Protein AF-0000000079726823 (afdb_homodimer)

Radius of gyration: 19.65 Å; Cα contacts (8 Å, |Δi|>4): 558; chains: 2; bounding box: 52×53×36 Å

InterPro domains:
  IPR032808 DoxX family [PF07681] (15-95)
  IPR051907 DoxX-like inner membrane-associated oxidoreductase [PTHR33452] (9-145)

Sequence (296 aa):
MIEKLLFTEANFAYTIARITLGAVMLPHGLQKLFGWFGGHGFSATVNFFSSQGIPSPVSVLVILAESFGALGLLLGFGTRVSALGIGLVMIGAAIYQRQNGFFMNWFGSQTGEGFEYHLLAIGISALLFLAGGGAWALDSVLLKRILPMIEKLLFTEANFAYTIARITLGAVMLPHGLQKLFGWFGGHGFSATVNFFSSQGIPSPVSVLVILAESFGALGLLLGFGTRVSALGIGLVMIGAAIYQRQNGFFMNWFGSQTGEGFEYHLLAIGISALLFLAGGGAWALDSVLLKRILP

Nearest PDB structures (foldseek):
  4nv5-assembly1_A  TM=2.671E-01  e=6.085E+00  Synechococcus sp. JA-2-3B'a(2-13)
  4nv5-assembly1_A  TM=2.672E-01  e=5.977E+00  Synechococcus sp. JA-2-3B'a(2-13)

pLDDT: mean 96.85, std 4.0, range [73.56, 99.0]

Structure (mmCIF, N/CA/C/O backbone):
data_AF-0000000079726823-model_v1
#
loop_
_entity.id
_entity.type
_entity.pdbx_description
1 polymer 'DoxX family protein'
#
loop_
_atom_site.group_PDB
_at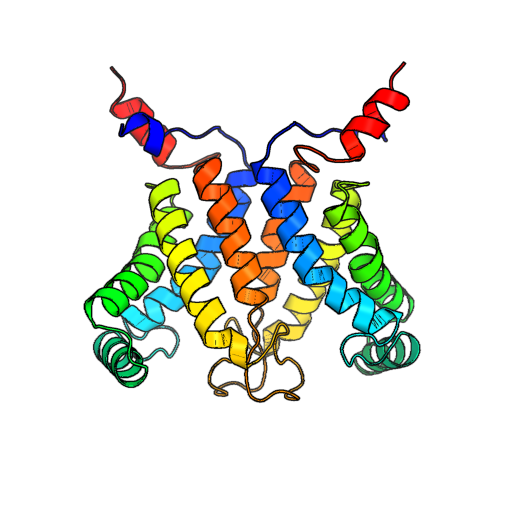om_site.id
_atom_site.type_symbol
_atom_site.label_atom_id
_atom_site.label_alt_id
_atom_site.label_comp_id
_atom_site.label_asym_id
_atom_site.label_entity_id
_atom_site.label_seq_id
_atom_site.pdbx_PDB_ins_code
_atom_site.Cartn_x
_atom_site.Cartn_y
_atom_site.Cartn_z
_atom_site.occupancy
_atom_site.B_iso_or_equiv
_atom_site.auth_seq_id
_atom_site.auth_comp_id
_atom_site.auth_asym_id
_atom_site.auth_atom_id
_atom_site.pdbx_PDB_model_num
ATOM 1 N N . MET A 1 1 ? 17.125 25 1.187 1 87.44 1 MET A N 1
ATOM 2 C CA . MET A 1 1 ? 16.797 23.812 0.413 1 87.44 1 MET A CA 1
ATOM 3 C C . MET A 1 1 ? 16.688 22.594 1.318 1 87.44 1 MET A C 1
ATOM 5 O O . MET A 1 1 ? 15.633 21.938 1.36 1 87.44 1 MET A O 1
ATOM 9 N N . ILE A 1 2 ? 17.609 22.453 2.211 1 90.31 2 ILE A N 1
ATOM 10 C CA . ILE A 1 2 ? 17.625 21.312 3.113 1 90.31 2 ILE A CA 1
ATOM 11 C C . ILE A 1 2 ? 16.469 21.422 4.109 1 90.31 2 ILE A C 1
ATOM 13 O O . ILE A 1 2 ? 15.891 20.406 4.5 1 90.31 2 ILE A O 1
ATOM 17 N N . GLU A 1 3 ? 16.078 22.562 4.457 1 92.75 3 GLU A N 1
ATOM 18 C CA . GLU A 1 3 ? 14.984 22.781 5.391 1 92.75 3 GLU A CA 1
ATOM 19 C C . GLU A 1 3 ? 13.664 22.25 4.82 1 92.75 3 GLU A C 1
ATOM 21 O O . GLU A 1 3 ? 12.875 21.641 5.539 1 92.75 3 GLU A O 1
ATOM 26 N N . LYS A 1 4 ? 13.547 22.531 3.596 1 94.69 4 LYS A N 1
ATOM 27 C CA . LYS A 1 4 ? 12.328 22.062 2.943 1 94.69 4 LYS A CA 1
ATOM 28 C C . LYS A 1 4 ? 12.297 20.531 2.865 1 94.69 4 LYS A C 1
ATOM 30 O O . LYS A 1 4 ? 11.234 19.922 3.018 1 94.69 4 LYS A O 1
ATOM 35 N N . LEU A 1 5 ? 13.422 19.938 2.682 1 96.5 5 LEU A N 1
ATOM 36 C CA . LEU A 1 5 ? 13.539 18.484 2.539 1 96.5 5 LEU A CA 1
ATOM 37 C C . LEU A 1 5 ? 13.312 17.781 3.875 1 96.5 5 LEU A C 1
ATOM 39 O O . LEU A 1 5 ? 12.805 16.656 3.914 1 96.5 5 LEU A O 1
ATOM 43 N N . LEU A 1 6 ? 13.57 18.516 4.934 1 97.75 6 LEU A N 1
ATOM 44 C CA . LEU A 1 6 ? 13.516 17.891 6.25 1 97.75 6 LEU A CA 1
ATOM 45 C C . LEU A 1 6 ? 12.227 18.25 6.977 1 97.75 6 LEU A C 1
ATOM 47 O O . LEU A 1 6 ? 11.875 17.641 7.98 1 97.75 6 LEU A O 1
ATOM 51 N N . PHE A 1 7 ? 11.539 19.266 6.5 1 97.25 7 PHE A N 1
ATOM 52 C CA . PHE A 1 7 ? 10.344 19.75 7.184 1 97.25 7 PHE A CA 1
ATOM 53 C C . PHE A 1 7 ? 9.273 18.672 7.23 1 97.25 7 PHE A C 1
ATOM 55 O O . PHE A 1 7 ? 9 18.016 6.223 1 97.25 7 PHE A O 1
ATOM 62 N N . THR A 1 8 ? 8.625 18.453 8.383 1 97.31 8 THR A N 1
ATOM 63 C CA . THR A 1 8 ? 7.496 17.547 8.562 1 97.31 8 THR A CA 1
ATOM 64 C C . THR A 1 8 ? 6.652 17.969 9.766 1 97.31 8 THR A C 1
ATOM 66 O O . THR A 1 8 ? 7.184 18.5 10.75 1 97.31 8 THR A O 1
ATOM 69 N N . GLU A 1 9 ? 5.379 17.797 9.625 1 96.69 9 GLU A N 1
ATOM 70 C CA . GLU A 1 9 ? 4.488 17.984 10.766 1 96.69 9 GLU A CA 1
ATOM 71 C C . GLU A 1 9 ? 4.445 16.734 11.641 1 96.69 9 GLU A C 1
ATOM 73 O O . GLU A 1 9 ? 4.582 15.609 11.141 1 96.69 9 GLU A O 1
ATOM 78 N N . ALA A 1 10 ? 4.242 17.016 12.945 1 97.81 10 ALA A N 1
ATOM 79 C CA . ALA A 1 10 ? 4.082 15.883 13.859 1 97.81 10 ALA A CA 1
ATOM 80 C C . ALA A 1 10 ? 2.703 15.25 13.719 1 97.81 10 ALA A C 1
ATOM 82 O O . ALA A 1 10 ? 1.785 15.57 14.477 1 97.81 10 ALA A O 1
ATOM 83 N N . ASN A 1 11 ? 2.635 14.406 12.805 1 98.19 11 ASN A N 1
ATOM 84 C CA . ASN A 1 11 ? 1.385 13.734 12.461 1 98.19 11 ASN A CA 1
ATOM 85 C 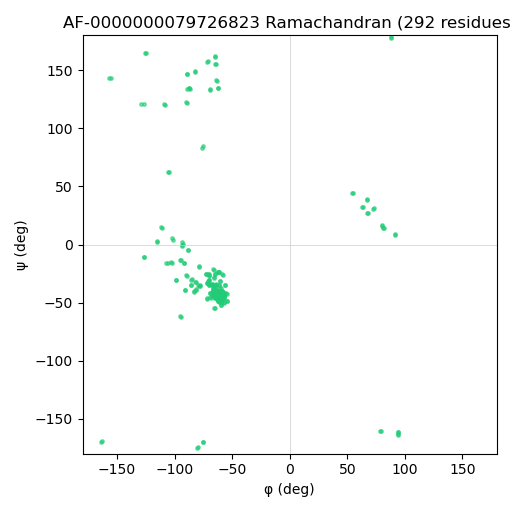C . ASN A 1 11 ? 1.558 12.219 12.414 1 98.19 11 ASN A C 1
ATOM 87 O O . ASN A 1 11 ? 2.314 11.703 11.586 1 98.19 11 ASN A O 1
ATOM 91 N N . PHE A 1 12 ? 0.835 11.516 13.188 1 98.5 12 PHE A N 1
ATOM 92 C CA . PHE A 1 12 ? 0.992 10.078 13.344 1 98.5 12 PHE A CA 1
ATOM 93 C C . PHE A 1 12 ? 0.534 9.344 12.086 1 98.5 12 PHE A C 1
ATOM 95 O O . PHE A 1 12 ? 1.017 8.25 11.781 1 98.5 12 PHE A O 1
ATOM 102 N N . ALA A 1 13 ? -0.388 9.953 11.328 1 98.62 13 ALA A N 1
ATOM 103 C CA . ALA A 1 13 ? -0.819 9.32 10.078 1 98.62 13 ALA A CA 1
ATOM 104 C C . ALA A 1 13 ? 0.36 9.117 9.133 1 98.62 13 ALA A C 1
ATOM 106 O O . ALA A 1 13 ? 0.474 8.07 8.492 1 98.62 13 ALA A O 1
ATOM 107 N N . TYR A 1 14 ? 1.208 10.055 9.07 1 98.81 14 TYR A N 1
ATOM 108 C CA . TYR A 1 14 ? 2.375 9.953 8.203 1 98.81 14 TYR A CA 1
ATOM 109 C C . TYR A 1 14 ? 3.379 8.945 8.766 1 98.81 14 TYR A C 1
ATOM 111 O O . TYR A 1 14 ? 4.066 8.258 8 1 98.81 14 TYR A O 1
ATOM 119 N N . THR A 1 15 ? 3.447 8.852 10.109 1 98.88 15 THR A N 1
ATOM 120 C CA . THR A 1 15 ? 4.297 7.848 10.734 1 98.88 15 THR A CA 1
ATOM 121 C C . THR A 1 15 ? 3.852 6.441 10.352 1 98.88 15 THR A C 1
ATOM 123 O O . THR A 1 15 ? 4.68 5.586 10.031 1 98.88 15 THR A O 1
ATOM 126 N N . ILE A 1 16 ? 2.588 6.215 10.32 1 98.94 16 ILE A N 1
ATOM 127 C CA . ILE A 1 16 ? 2.043 4.91 9.953 1 98.94 16 ILE A CA 1
ATOM 128 C C . ILE A 1 16 ? 2.441 4.574 8.516 1 98.94 16 ILE A C 1
ATOM 130 O O . ILE A 1 16 ? 2.904 3.467 8.234 1 98.94 16 ILE A O 1
ATOM 134 N N . ALA A 1 17 ? 2.293 5.531 7.629 1 98.88 17 ALA A N 1
ATOM 135 C CA . ALA A 1 17 ? 2.627 5.324 6.223 1 98.88 17 ALA A CA 1
ATOM 136 C C . ALA A 1 17 ? 4.109 5.008 6.051 1 98.88 17 ALA A C 1
ATOM 138 O O . ALA A 1 17 ? 4.469 4.062 5.344 1 98.88 17 ALA A O 1
ATOM 139 N N . ARG A 1 18 ? 4.887 5.828 6.707 1 98.75 18 ARG A N 1
ATOM 140 C CA . ARG A 1 18 ? 6.328 5.684 6.512 1 98.75 18 ARG A CA 1
ATOM 141 C C . ARG A 1 18 ? 6.828 4.355 7.074 1 98.75 18 ARG A C 1
ATOM 143 O O . ARG A 1 18 ? 7.637 3.676 6.441 1 98.75 18 ARG A O 1
ATOM 150 N N . ILE A 1 19 ? 6.32 3.969 8.266 1 98.94 19 ILE A N 1
ATOM 151 C CA . ILE A 1 19 ? 6.73 2.713 8.891 1 98.94 19 ILE A CA 1
ATOM 152 C C . ILE A 1 19 ? 6.23 1.538 8.055 1 98.94 19 ILE A C 1
ATOM 154 O O . ILE A 1 19 ? 6.945 0.553 7.863 1 98.94 19 ILE A O 1
ATOM 158 N N . THR A 1 20 ? 5.035 1.629 7.555 1 98.94 20 THR A N 1
ATOM 159 C CA . THR A 1 20 ? 4.465 0.572 6.727 1 98.94 20 THR A CA 1
ATOM 160 C C . THR A 1 20 ? 5.316 0.34 5.48 1 98.94 20 THR A C 1
ATOM 162 O O . THR A 1 20 ? 5.742 -0.786 5.215 1 98.94 20 THR A O 1
ATOM 165 N N . LEU A 1 21 ? 5.605 1.374 4.754 1 99 21 LEU A N 1
ATOM 166 C CA . LEU A 1 21 ? 6.371 1.238 3.52 1 99 21 LEU A CA 1
ATOM 167 C C . LEU A 1 21 ? 7.801 0.792 3.809 1 99 21 LEU A C 1
ATOM 169 O O . LEU A 1 21 ? 8.336 -0.085 3.125 1 99 21 LEU A O 1
ATOM 173 N N . GLY A 1 22 ? 8.414 1.393 4.812 1 98.94 22 GLY A N 1
ATOM 174 C CA . GLY A 1 22 ? 9.766 0.995 5.176 1 98.94 22 GLY A CA 1
ATOM 175 C C . GLY A 1 22 ? 9.867 -0.468 5.562 1 98.94 22 GLY A C 1
ATOM 176 O O . GLY A 1 22 ? 10.789 -1.166 5.125 1 98.94 22 GLY A O 1
ATOM 177 N N . ALA A 1 23 ? 8.953 -0.906 6.383 1 98.94 23 ALA A N 1
ATOM 178 C CA . ALA A 1 23 ? 8.969 -2.283 6.867 1 98.94 23 ALA A CA 1
ATOM 179 C C . ALA A 1 23 ? 8.773 -3.271 5.723 1 98.94 23 ALA A C 1
ATOM 181 O O . ALA A 1 23 ? 9.336 -4.367 5.734 1 98.94 23 ALA A O 1
ATOM 182 N N . VAL A 1 24 ? 7.973 -2.908 4.746 1 98.94 24 VAL A N 1
ATOM 183 C CA . VAL A 1 24 ? 7.688 -3.807 3.633 1 98.94 24 VAL A CA 1
ATOM 184 C C . VAL A 1 24 ? 8.867 -3.807 2.658 1 98.94 24 VAL A C 1
ATOM 186 O O . VAL A 1 24 ? 9.211 -4.848 2.096 1 98.94 24 VAL A O 1
ATOM 189 N N . MET A 1 25 ? 9.516 -2.682 2.477 1 98.94 25 MET A N 1
ATOM 190 C CA . MET A 1 25 ? 10.523 -2.549 1.436 1 98.94 25 MET A CA 1
ATOM 191 C C . MET A 1 25 ? 11.883 -3.041 1.93 1 98.94 25 MET A C 1
ATOM 193 O O . MET A 1 25 ? 12.68 -3.572 1.15 1 98.94 25 MET A O 1
ATOM 197 N N . LEU A 1 26 ? 12.141 -2.93 3.223 1 98.94 26 LEU A N 1
ATOM 198 C CA . LEU A 1 26 ? 13.484 -3.191 3.73 1 98.94 26 LEU A CA 1
ATOM 199 C C . LEU A 1 26 ? 13.883 -4.641 3.479 1 98.94 26 LEU A C 1
ATOM 201 O O . LEU A 1 26 ? 15 -4.91 3.021 1 98.94 26 LEU A O 1
ATOM 205 N N . PRO A 1 27 ? 13.031 -5.641 3.768 1 98.69 27 PRO A N 1
ATOM 206 C CA . PRO A 1 27 ? 13.438 -7.02 3.471 1 98.69 27 PRO A CA 1
ATOM 207 C C . PRO A 1 27 ? 13.812 -7.219 2.006 1 98.69 27 PRO A C 1
ATOM 209 O O . PRO A 1 27 ? 14.719 -7.992 1.697 1 98.69 27 PRO A O 1
ATOM 212 N N . HIS A 1 28 ? 13.141 -6.543 1.096 1 98.5 28 HIS A N 1
ATOM 213 C CA . HIS A 1 28 ? 13.5 -6.621 -0.317 1 98.5 28 HIS A CA 1
ATOM 214 C C . HIS A 1 28 ? 14.898 -6.07 -0.564 1 98.5 28 HIS A C 1
ATOM 216 O O . HIS A 1 28 ? 15.672 -6.652 -1.331 1 98.5 28 HIS A O 1
ATOM 222 N N . GLY A 1 29 ? 15.148 -4.922 0.066 1 98.75 29 GLY A N 1
ATOM 223 C CA . GLY A 1 29 ? 16.484 -4.355 -0.045 1 98.75 29 GLY A CA 1
ATOM 224 C C . GLY A 1 29 ? 17.562 -5.266 0.501 1 98.75 29 GLY A C 1
ATOM 225 O O . GLY A 1 29 ? 18.625 -5.418 -0.113 1 98.75 29 GLY A O 1
ATOM 226 N N . LEU A 1 30 ? 17.297 -5.871 1.602 1 98.69 30 LEU A N 1
ATOM 227 C CA . LEU A 1 30 ? 18.281 -6.727 2.246 1 98.69 30 LEU A CA 1
ATOM 228 C C . LEU A 1 30 ? 18.5 -8.016 1.457 1 98.69 30 LEU A C 1
ATOM 230 O O . LEU A 1 30 ? 19.594 -8.57 1.446 1 98.69 30 LEU A O 1
ATOM 234 N N . GLN A 1 31 ? 17.484 -8.516 0.785 1 98 31 GLN A N 1
ATOM 235 C CA . GLN A 1 31 ? 17.625 -9.633 -0.142 1 98 31 GLN A CA 1
ATOM 236 C C . GLN A 1 31 ? 18.625 -9.305 -1.249 1 98 31 GLN A C 1
ATOM 238 O O . GLN A 1 31 ? 19.469 -10.133 -1.602 1 98 31 GLN A O 1
ATOM 243 N N . LYS A 1 32 ? 18.484 -8.094 -1.771 1 98.5 32 LYS A N 1
ATOM 244 C CA . LYS A 1 32 ? 19.281 -7.695 -2.924 1 98.5 32 LYS A CA 1
ATOM 245 C C . LYS A 1 32 ? 20.703 -7.309 -2.502 1 98.5 32 LYS A C 1
ATOM 247 O O . LYS A 1 32 ? 21.656 -7.566 -3.225 1 98.5 32 LYS A O 1
ATOM 252 N N . LEU A 1 33 ? 20.781 -6.699 -1.32 1 98.38 33 LEU A N 1
ATOM 253 C CA . LEU A 1 33 ? 22.062 -6.152 -0.874 1 98.38 33 LEU A CA 1
ATOM 254 C C . LEU A 1 33 ? 22.922 -7.242 -0.246 1 98.38 33 LEU A C 1
ATOM 256 O O . LEU A 1 33 ? 24.125 -7.34 -0.541 1 98.38 33 LEU A O 1
ATOM 260 N N . PHE A 1 34 ? 22.328 -8.156 0.562 1 98.31 34 PHE A N 1
ATOM 261 C CA . PHE A 1 34 ? 23.125 -9.055 1.392 1 98.31 34 PHE A CA 1
ATOM 262 C C . PHE A 1 34 ? 22.719 -10.508 1.147 1 98.31 34 PHE A C 1
ATOM 264 O O . PHE A 1 34 ? 23.359 -11.422 1.673 1 98.31 34 PHE A O 1
ATOM 271 N N . GLY A 1 35 ? 21.656 -10.742 0.455 1 97.81 35 GLY A N 1
ATOM 272 C CA . GLY A 1 35 ? 21.188 -12.102 0.265 1 97.81 35 GLY A CA 1
ATOM 273 C C . GLY A 1 35 ? 20.406 -12.633 1.456 1 97.81 35 GLY A C 1
ATOM 274 O O . GLY A 1 35 ? 20.234 -13.844 1.596 1 97.81 35 GLY A O 1
ATOM 275 N N . TRP A 1 36 ? 19.984 -11.734 2.305 1 97.69 36 TRP A N 1
ATOM 276 C CA . TRP A 1 36 ? 19.188 -12.141 3.455 1 97.69 36 TRP A CA 1
ATOM 277 C C . TRP A 1 36 ? 17.797 -12.57 3.023 1 97.69 36 TRP A C 1
ATOM 279 O O . TRP A 1 36 ? 17.359 -12.273 1.905 1 97.69 36 TRP A O 1
ATOM 289 N N . PHE A 1 37 ? 17.062 -13.383 3.809 1 94.75 37 PHE A N 1
ATOM 290 C CA . PHE A 1 37 ? 15.695 -13.828 3.588 1 94.75 37 PHE A CA 1
ATOM 291 C C . PHE A 1 37 ? 15.594 -14.656 2.314 1 94.75 37 PHE A C 1
ATOM 293 O O . PHE A 1 37 ? 14.641 -14.516 1.55 1 94.75 37 PHE A O 1
ATOM 300 N N . GLY A 1 38 ? 16.672 -15.336 2.066 1 93 38 GLY A N 1
ATOM 301 C CA . GLY A 1 38 ? 16.641 -16.219 0.911 1 93 38 GLY A CA 1
ATOM 302 C C . GLY A 1 38 ? 16.906 -15.492 -0.397 1 93 38 GLY A C 1
ATOM 303 O O . GLY A 1 38 ? 16.562 -16 -1.47 1 93 38 GLY A O 1
ATOM 304 N N . GLY A 1 39 ? 17.406 -14.281 -0.347 1 95 39 GLY A N 1
ATOM 305 C CA . GLY A 1 39 ? 17.656 -13.508 -1.549 1 95 39 GLY A CA 1
ATOM 306 C C . GLY A 1 39 ? 18.953 -13.883 -2.234 1 95 39 GLY A C 1
ATOM 307 O O . GLY A 1 39 ? 19.641 -14.828 -1.815 1 95 39 GLY A O 1
ATOM 308 N N . HIS A 1 40 ? 19.297 -13.164 -3.266 1 95.06 40 HIS A N 1
ATOM 309 C CA . HIS A 1 40 ? 20.375 -13.594 -4.148 1 95.06 40 HIS A CA 1
ATOM 310 C C . HIS A 1 40 ? 21.641 -12.758 -3.938 1 95.06 40 HIS A C 1
ATOM 312 O O . HIS A 1 40 ? 22.719 -13.109 -4.43 1 95.06 40 HIS A O 1
ATOM 318 N N . GLY A 1 41 ? 21.453 -11.586 -3.252 1 98.25 41 GLY A N 1
ATOM 319 C CA . GLY A 1 41 ? 22.625 -10.742 -2.998 1 98.25 41 GLY A CA 1
ATOM 320 C C . GLY A 1 41 ? 22.906 -9.766 -4.121 1 98.25 41 GLY A C 1
ATOM 321 O O . GLY A 1 41 ? 22.234 -9.781 -5.152 1 98.25 41 GLY A O 1
ATOM 322 N N . PHE A 1 42 ? 23.906 -8.953 -3.926 1 98.62 42 PHE A N 1
ATOM 323 C CA . PHE A 1 42 ? 24.188 -7.781 -4.746 1 98.62 42 PHE A CA 1
ATOM 324 C C . PHE A 1 42 ? 24.547 -8.195 -6.168 1 98.62 42 PHE A C 1
ATOM 326 O O . PHE A 1 42 ? 23.875 -7.797 -7.125 1 98.62 42 PHE A O 1
ATOM 333 N N . SER A 1 43 ? 25.531 -9.07 -6.391 1 98.56 43 SER A N 1
ATOM 334 C CA . SER A 1 43 ? 26.047 -9.422 -7.711 1 98.56 43 SER A CA 1
ATOM 335 C C . SER A 1 43 ? 24.984 -10.133 -8.547 1 98.56 43 SER A C 1
ATOM 337 O O . SER A 1 43 ? 24.797 -9.812 -9.719 1 98.56 43 SER A O 1
ATOM 339 N N . ALA A 1 44 ? 24.359 -11.055 -7.926 1 98 44 ALA A N 1
ATOM 340 C CA . ALA A 1 44 ? 23.312 -11.805 -8.633 1 98 44 ALA A CA 1
ATOM 341 C C . ALA A 1 44 ? 22.172 -10.891 -9.047 1 98 44 ALA A C 1
ATOM 343 O O . ALA A 1 44 ? 21.594 -11.047 -10.125 1 98 44 ALA A O 1
ATOM 344 N N . THR A 1 45 ? 21.797 -9.938 -8.188 1 97.81 45 THR A N 1
ATOM 345 C CA . THR A 1 45 ? 20.734 -8.992 -8.5 1 97.81 45 THR A CA 1
ATOM 346 C C . THR A 1 45 ? 21.141 -8.109 -9.68 1 97.81 45 THR A C 1
ATOM 348 O O . THR A 1 45 ? 20.359 -7.934 -10.617 1 97.81 45 THR A O 1
ATOM 351 N N . VAL A 1 46 ? 22.344 -7.598 -9.672 1 98.31 46 VAL A N 1
ATOM 352 C CA . VAL A 1 46 ? 22.828 -6.738 -10.75 1 98.31 46 VAL A CA 1
ATOM 353 C C . VAL A 1 46 ? 22.844 -7.52 -12.062 1 98.31 46 VAL A C 1
ATOM 355 O O . VAL A 1 46 ? 22.438 -7.008 -13.102 1 98.31 46 VAL A O 1
ATOM 358 N N . ASN A 1 47 ? 23.266 -8.758 -12 1 98.12 47 ASN A N 1
ATOM 359 C CA . ASN A 1 47 ? 23.297 -9.602 -13.188 1 98.12 47 ASN A CA 1
ATOM 360 C C . ASN A 1 47 ? 21.906 -9.875 -13.734 1 98.12 47 ASN A C 1
ATOM 362 O O . ASN A 1 47 ? 21.688 -9.875 -14.945 1 98.12 47 ASN A O 1
ATOM 366 N N . PHE A 1 48 ? 20.969 -10.109 -12.836 1 96.38 48 PHE A N 1
ATOM 367 C CA . PHE A 1 48 ? 19.594 -10.328 -13.25 1 96.38 48 PHE A CA 1
ATOM 368 C C . PHE A 1 48 ? 19.047 -9.094 -13.961 1 96.38 48 PHE A C 1
ATOM 370 O O . PHE A 1 48 ? 18.453 -9.195 -15.031 1 96.38 48 PHE A O 1
ATOM 377 N N . PHE A 1 49 ? 19.25 -7.93 -13.312 1 97.56 49 PHE A N 1
ATOM 378 C CA . PHE A 1 49 ? 18.766 -6.695 -13.922 1 97.56 49 PHE A CA 1
ATOM 379 C C . PHE A 1 49 ? 19.391 -6.484 -15.289 1 97.56 49 PHE A C 1
ATOM 381 O O . PHE A 1 49 ? 18.703 -6.086 -16.234 1 97.56 49 PHE A O 1
ATOM 388 N N . SER A 1 50 ? 20.656 -6.766 -15.398 1 97.81 50 SER A N 1
ATOM 389 C CA . SER A 1 50 ? 21.328 -6.656 -16.688 1 97.81 50 SER A CA 1
ATOM 390 C C . SER A 1 50 ? 20.688 -7.562 -17.734 1 97.81 50 SER A C 1
ATOM 392 O O . SER A 1 50 ? 20.5 -7.16 -18.875 1 97.81 50 SER A O 1
ATOM 394 N N . SER A 1 51 ? 20.391 -8.758 -17.359 1 97.19 51 SER A N 1
ATOM 395 C CA . SER A 1 51 ? 19.781 -9.719 -18.266 1 97.19 51 SER A CA 1
ATOM 396 C C . SER A 1 51 ? 18.406 -9.234 -18.734 1 97.19 51 SER A C 1
ATOM 398 O O . SER A 1 51 ? 17.906 -9.68 -19.766 1 97.19 51 SER A O 1
ATOM 400 N N . GLN A 1 52 ? 17.781 -8.328 -17.906 1 94.69 52 GLN A N 1
ATOM 401 C CA . GLN A 1 52 ? 16.469 -7.766 -18.25 1 94.69 52 GLN A CA 1
ATOM 402 C C . GLN A 1 52 ? 16.641 -6.445 -19 1 94.69 52 GLN A C 1
ATOM 404 O O . GLN A 1 52 ? 15.656 -5.723 -19.203 1 94.69 52 GLN A O 1
ATOM 409 N N . GLY A 1 53 ? 17.891 -5.996 -19.25 1 96.81 53 GLY A N 1
ATOM 410 C CA . GLY A 1 53 ? 18.141 -4.781 -20.016 1 96.81 53 GLY A CA 1
ATOM 411 C C . GLY A 1 53 ? 18.25 -3.545 -19.141 1 96.81 53 GLY A C 1
ATOM 412 O O . GLY A 1 53 ? 18.266 -2.422 -19.656 1 96.81 53 GLY A O 1
ATOM 413 N N . ILE A 1 54 ? 18.281 -3.721 -17.875 1 96.94 54 ILE A N 1
ATOM 414 C CA . ILE A 1 54 ? 18.422 -2.596 -16.953 1 96.94 54 ILE A CA 1
ATOM 415 C C . ILE A 1 54 ? 19.906 -2.322 -16.688 1 96.94 54 ILE A C 1
ATOM 417 O O . ILE A 1 54 ? 20.625 -3.199 -16.203 1 96.94 54 ILE A O 1
ATOM 421 N N . PRO A 1 55 ? 20.375 -1.112 -16.969 1 97.94 55 PRO A N 1
ATOM 422 C CA . PRO A 1 55 ? 21.797 -0.819 -16.766 1 97.94 55 PRO A CA 1
ATOM 423 C C . PRO A 1 55 ? 22.203 -0.897 -15.297 1 97.94 55 PRO A C 1
ATOM 425 O O . PRO A 1 55 ? 21.391 -0.626 -14.406 1 97.94 55 PRO A O 1
ATOM 428 N N . SER A 1 56 ? 23.469 -1.153 -15.062 1 97.62 56 SER A N 1
ATOM 429 C CA . SER A 1 56 ? 24.016 -1.4 -13.727 1 97.62 56 SER A CA 1
ATOM 430 C C . SER A 1 56 ? 23.797 -0.199 -12.812 1 97.62 56 SER A C 1
ATOM 432 O O . SER A 1 56 ? 23.438 -0.358 -11.648 1 97.62 56 SER A O 1
ATOM 434 N N . PRO A 1 57 ? 23.953 1.012 -13.305 1 98.12 57 PRO A N 1
ATOM 435 C CA . PRO A 1 57 ? 23.719 2.133 -12.391 1 98.12 57 PRO A CA 1
ATOM 436 C C . PRO A 1 57 ? 22.297 2.18 -11.867 1 98.12 57 PRO A C 1
ATOM 438 O O . PRO A 1 57 ? 22.062 2.537 -10.703 1 98.12 57 PRO A O 1
ATOM 441 N N . VAL A 1 58 ? 21.375 1.804 -12.703 1 98.19 58 VAL A N 1
ATOM 442 C CA . VAL A 1 58 ? 19.984 1.786 -12.281 1 98.19 58 VAL A CA 1
ATOM 443 C C . VAL A 1 58 ? 19.766 0.678 -11.258 1 98.19 58 VAL A C 1
ATOM 445 O O . VAL A 1 58 ? 19.094 0.886 -10.242 1 98.19 58 VAL A O 1
ATOM 448 N N . SER A 1 59 ? 20.375 -0.453 -11.539 1 98.25 59 SER A N 1
ATOM 449 C CA . SER A 1 59 ? 20.25 -1.562 -10.602 1 98.25 59 SER A CA 1
ATOM 450 C C . SER A 1 59 ? 20.797 -1.19 -9.227 1 98.25 59 SER A C 1
ATOM 452 O O . SER A 1 59 ? 20.203 -1.537 -8.203 1 98.25 59 SER A O 1
ATOM 454 N N . VAL A 1 60 ? 21.875 -0.513 -9.234 1 98.62 60 VAL A N 1
ATOM 455 C CA . VAL A 1 60 ? 22.5 -0.113 -7.98 1 98.62 60 VAL A CA 1
ATOM 456 C C . VAL A 1 60 ? 21.594 0.872 -7.242 1 98.62 60 VAL A C 1
ATOM 458 O O . VAL A 1 60 ? 21.422 0.769 -6.027 1 98.62 60 VAL A O 1
ATOM 461 N N . LEU A 1 61 ? 21 1.747 -7.957 1 98.75 61 LEU A N 1
ATOM 462 C CA . LEU A 1 61 ? 20.094 2.721 -7.348 1 98.75 61 LEU A CA 1
ATOM 463 C C . LEU A 1 61 ? 18.875 2.031 -6.766 1 98.75 61 LEU A C 1
ATOM 465 O O . LEU A 1 61 ? 18.375 2.436 -5.715 1 98.75 61 LEU A O 1
ATOM 469 N N . VAL A 1 62 ? 18.375 1.026 -7.477 1 98.88 62 VAL A N 1
ATOM 470 C CA . VAL A 1 62 ? 17.234 0.258 -6.977 1 98.88 62 VAL A CA 1
ATOM 471 C C . VAL A 1 62 ? 17.594 -0.383 -5.637 1 98.88 62 VAL A C 1
ATOM 473 O O . VAL A 1 62 ? 16.859 -0.262 -4.664 1 98.88 62 VAL A O 1
ATOM 476 N N . ILE A 1 63 ? 18.781 -0.994 -5.586 1 98.88 63 ILE A N 1
ATOM 477 C CA . ILE A 1 63 ? 19.234 -1.692 -4.387 1 98.88 63 ILE A CA 1
ATOM 478 C C . ILE A 1 63 ? 19.406 -0.697 -3.24 1 98.88 63 ILE A C 1
ATOM 480 O O . ILE A 1 63 ? 18.969 -0.959 -2.117 1 98.88 63 ILE A O 1
ATOM 484 N N . LEU A 1 64 ? 19.953 0.442 -3.518 1 98.81 64 LEU A N 1
ATOM 485 C CA . LEU A 1 64 ? 20.172 1.458 -2.494 1 98.81 64 LEU A CA 1
ATOM 486 C C . LEU A 1 64 ? 18.828 2.008 -1.985 1 98.81 64 LEU A C 1
ATOM 488 O O . LEU A 1 64 ? 18.656 2.197 -0.78 1 98.81 64 LEU A O 1
ATOM 492 N N . ALA A 1 65 ? 17.953 2.258 -2.846 1 98.94 65 ALA A N 1
ATOM 493 C CA . ALA A 1 65 ? 16.656 2.805 -2.461 1 98.94 65 ALA A CA 1
ATOM 494 C C . ALA A 1 65 ? 15.891 1.831 -1.567 1 98.94 65 ALA A C 1
ATOM 496 O O . ALA A 1 65 ? 15.328 2.229 -0.545 1 98.94 65 ALA A O 1
ATOM 497 N N . GLU A 1 66 ? 15.938 0.571 -1.937 1 98.94 66 GLU A N 1
ATOM 498 C CA . GLU A 1 66 ? 15.156 -0.419 -1.193 1 98.94 66 GLU A CA 1
ATOM 499 C C . GLU A 1 66 ? 15.859 -0.806 0.106 1 98.94 66 GLU A C 1
ATOM 501 O O . GLU A 1 66 ? 15.242 -1.371 1.008 1 98.94 66 GLU A O 1
ATOM 506 N N . SER A 1 67 ? 17.172 -0.542 0.202 1 98.88 67 SER A N 1
ATOM 507 C CA . SER A 1 67 ? 17.906 -0.846 1.428 1 98.88 67 SER A CA 1
ATOM 508 C C . SER A 1 67 ? 17.984 0.377 2.336 1 98.88 67 SER A C 1
ATOM 510 O O . SER A 1 67 ? 17.281 0.46 3.344 1 98.88 67 SER A O 1
ATOM 512 N N . PHE A 1 68 ? 18.594 1.383 1.863 1 98.88 68 PHE A N 1
ATOM 513 C CA . PHE A 1 68 ? 18.859 2.549 2.697 1 98.88 68 PHE A CA 1
ATOM 514 C C . PHE A 1 68 ? 17.672 3.498 2.695 1 98.88 68 PHE A C 1
ATOM 516 O O . PHE A 1 68 ? 17.406 4.164 3.697 1 98.88 68 PHE A O 1
ATOM 523 N N . GLY A 1 69 ? 17 3.576 1.542 1 98.94 69 GLY A N 1
ATOM 524 C CA . GLY A 1 69 ? 15.766 4.34 1.544 1 98.94 69 GLY A CA 1
ATOM 525 C C . GLY A 1 69 ? 14.734 3.797 2.514 1 98.94 69 GLY A C 1
ATOM 526 O O . GLY A 1 69 ? 14.094 4.562 3.236 1 98.94 69 GLY A O 1
ATOM 527 N N . ALA A 1 70 ? 14.633 2.498 2.508 1 98.94 70 ALA A N 1
ATOM 528 C CA . ALA A 1 70 ? 13.68 1.872 3.424 1 98.94 70 ALA A CA 1
ATOM 529 C C . ALA A 1 70 ? 14.094 2.086 4.875 1 98.94 70 ALA A C 1
ATOM 531 O O . ALA A 1 70 ? 13.258 2.367 5.734 1 98.94 70 ALA A O 1
ATOM 532 N N . LEU A 1 71 ? 15.344 1.975 5.188 1 98.94 71 LEU A N 1
ATOM 533 C CA . LEU A 1 71 ? 15.836 2.275 6.523 1 98.94 71 LEU A CA 1
ATOM 534 C C . LEU A 1 71 ? 15.578 3.734 6.887 1 98.94 71 LEU A C 1
ATOM 536 O O . LEU A 1 71 ? 15.195 4.035 8.016 1 98.94 71 LEU A O 1
ATOM 540 N N . GLY A 1 72 ? 15.812 4.59 5.93 1 98.94 72 GLY A N 1
ATOM 541 C CA . GLY A 1 72 ? 15.492 5.996 6.125 1 98.94 72 GLY A CA 1
ATOM 542 C C . GLY A 1 72 ? 14.039 6.23 6.477 1 98.94 72 GLY A C 1
ATOM 543 O O . GLY A 1 72 ? 13.734 7.039 7.359 1 98.94 72 GLY A O 1
ATOM 544 N N . LEU A 1 73 ? 13.18 5.52 5.801 1 98.94 73 LEU A N 1
ATOM 545 C CA . LEU A 1 73 ? 11.766 5.648 6.113 1 98.94 73 LEU A CA 1
ATOM 546 C C . LEU A 1 73 ? 11.469 5.164 7.527 1 98.94 73 LEU A C 1
ATOM 548 O O . LEU A 1 73 ? 10.742 5.82 8.273 1 98.94 73 LEU A O 1
ATOM 552 N N . LEU A 1 74 ? 12.008 4.07 7.953 1 98.94 74 LEU A N 1
ATOM 553 C CA . LEU A 1 74 ? 11.75 3.541 9.289 1 98.94 74 LEU A CA 1
ATOM 554 C C . LEU A 1 74 ? 12.195 4.531 10.359 1 98.94 74 LEU A C 1
ATOM 556 O O . LEU A 1 74 ? 11.547 4.672 11.391 1 98.94 74 LEU A O 1
ATOM 560 N N . LEU A 1 75 ? 13.195 5.262 10.055 1 98.88 75 LEU A N 1
ATOM 561 C CA . LEU A 1 75 ? 13.773 6.184 11.031 1 98.88 75 LEU A CA 1
ATOM 562 C C . LEU A 1 75 ? 13.188 7.582 10.875 1 98.88 75 LEU A C 1
ATOM 564 O O . LEU A 1 75 ? 13.336 8.43 11.758 1 98.88 75 LEU A O 1
ATOM 568 N N . GLY A 1 76 ? 12.523 7.82 9.812 1 98.88 76 GLY A N 1
ATOM 569 C CA . GLY A 1 76 ? 12.117 9.172 9.469 1 98.88 76 GLY A CA 1
ATOM 570 C C . GLY A 1 76 ? 13.297 10.078 9.133 1 98.88 76 GLY A C 1
ATOM 571 O O . GLY A 1 76 ? 13.336 11.234 9.562 1 98.88 76 GLY A O 1
ATOM 572 N N . PHE A 1 77 ? 14.227 9.516 8.469 1 98.62 77 PHE A N 1
ATOM 573 C CA . PHE A 1 77 ? 15.43 10.234 8.055 1 98.62 77 PHE A CA 1
ATOM 574 C C . PHE A 1 77 ? 15.43 10.477 6.551 1 98.62 77 PHE A C 1
ATOM 576 O O . PHE A 1 77 ? 15.484 9.531 5.766 1 98.62 77 PHE A O 1
ATOM 583 N N . GLY A 1 78 ? 15.477 11.82 6.141 1 98.56 78 GLY A N 1
ATOM 584 C CA . GLY A 1 78 ? 15.383 12.102 4.719 1 98.56 78 GLY A CA 1
ATOM 585 C C . GLY A 1 78 ? 14.156 11.5 4.066 1 98.56 78 GLY A C 1
ATOM 586 O O . GLY A 1 78 ? 14.242 10.891 3.002 1 98.56 78 GLY A O 1
ATOM 587 N N . THR A 1 79 ? 13.055 11.617 4.684 1 98.94 79 THR A N 1
ATOM 588 C CA . THR A 1 79 ? 11.836 10.906 4.316 1 98.94 79 THR A CA 1
ATOM 589 C C . THR A 1 79 ? 11.445 11.211 2.873 1 98.94 79 THR A C 1
ATOM 591 O O . THR A 1 79 ? 11.141 10.297 2.102 1 98.94 79 THR A O 1
ATOM 594 N N . ARG A 1 80 ? 11.5 12.422 2.455 1 98.94 80 ARG A N 1
ATOM 595 C CA . ARG A 1 80 ? 11.07 12.805 1.116 1 98.94 80 ARG A CA 1
ATOM 596 C C . ARG A 1 80 ? 11.977 12.195 0.051 1 98.94 80 ARG A C 1
ATOM 598 O O . ARG A 1 80 ? 11.492 11.719 -0.981 1 98.94 80 ARG A O 1
ATOM 605 N N . VAL A 1 81 ? 13.266 12.133 0.34 1 98.88 81 VAL A N 1
ATOM 606 C CA . VAL A 1 81 ? 14.219 11.547 -0.595 1 98.88 81 VAL A CA 1
ATOM 607 C C . VAL A 1 81 ? 14.039 10.031 -0.639 1 98.88 81 VAL A C 1
ATOM 609 O O . VAL A 1 81 ? 14.023 9.43 -1.717 1 98.88 81 VAL A O 1
ATOM 612 N N . SER A 1 82 ? 13.938 9.453 0.515 1 98.94 82 SER A N 1
ATOM 613 C CA . SER A 1 82 ? 13.703 8.016 0.611 1 98.94 82 SER A CA 1
ATOM 614 C C . SER A 1 82 ? 12.43 7.613 -0.124 1 98.94 82 SER A C 1
ATOM 616 O O . SER A 1 82 ? 12.43 6.66 -0.904 1 98.94 82 SER A O 1
ATOM 618 N N . ALA A 1 83 ? 11.383 8.375 0.101 1 99 83 ALA A N 1
ATOM 619 C CA . ALA A 1 83 ? 10.102 8.086 -0.537 1 99 83 ALA A CA 1
ATOM 620 C C . ALA A 1 83 ? 10.195 8.242 -2.053 1 99 83 ALA A C 1
ATOM 622 O O . ALA A 1 83 ? 9.656 7.422 -2.799 1 99 83 ALA A O 1
ATOM 623 N N . LEU A 1 84 ? 10.852 9.242 -2.479 1 98.94 84 LEU A N 1
ATOM 624 C CA . LEU A 1 84 ? 11.031 9.445 -3.912 1 98.94 84 LEU A CA 1
ATOM 625 C C . LEU A 1 84 ? 11.773 8.266 -4.535 1 98.94 84 LEU A C 1
ATOM 627 O O . LEU A 1 84 ? 11.359 7.738 -5.566 1 98.94 84 LEU A O 1
ATOM 631 N N . GLY A 1 85 ? 12.875 7.887 -3.934 1 98.94 85 GLY A N 1
ATOM 632 C CA . GLY A 1 85 ? 13.648 6.762 -4.441 1 98.94 85 GLY A CA 1
ATOM 633 C C . GLY A 1 85 ? 12.836 5.48 -4.539 1 98.94 85 GLY A C 1
ATOM 634 O O . GLY A 1 85 ? 12.82 4.828 -5.582 1 98.94 85 GLY A O 1
ATOM 635 N N . ILE A 1 86 ? 12.18 5.141 -3.5 1 98.94 86 ILE A N 1
ATOM 636 C CA . ILE A 1 86 ? 11.383 3.92 -3.467 1 98.94 86 ILE A CA 1
ATOM 637 C C . ILE A 1 86 ? 10.227 4.031 -4.457 1 98.94 86 ILE A C 1
ATOM 639 O O . ILE A 1 86 ? 9.906 3.068 -5.156 1 98.94 86 ILE A O 1
ATOM 643 N N . GLY A 1 87 ? 9.57 5.238 -4.512 1 98.94 87 GLY A N 1
ATOM 644 C CA . GLY A 1 87 ? 8.508 5.449 -5.477 1 98.94 87 GLY A CA 1
ATOM 645 C C . GLY A 1 87 ? 8.945 5.223 -6.91 1 98.94 87 GLY A C 1
ATOM 646 O O . GLY A 1 87 ? 8.234 4.59 -7.688 1 98.94 87 GLY A O 1
ATOM 647 N N . LEU A 1 88 ? 10.086 5.73 -7.234 1 98.88 88 LEU A N 1
ATOM 648 C CA . LEU A 1 88 ? 10.609 5.559 -8.586 1 98.88 88 LEU A CA 1
ATOM 649 C C . LEU A 1 88 ? 10.898 4.09 -8.875 1 98.88 88 LEU A C 1
ATOM 651 O O . LEU A 1 88 ? 10.633 3.607 -9.984 1 98.88 88 LEU A O 1
ATOM 655 N N . VAL A 1 89 ? 11.438 3.393 -7.922 1 98.88 89 VAL A N 1
ATOM 656 C CA . VAL A 1 89 ? 11.664 1.959 -8.07 1 98.88 89 VAL A CA 1
ATOM 657 C C . VAL A 1 89 ? 10.344 1.244 -8.328 1 98.88 89 VAL A C 1
ATOM 659 O O . VAL A 1 89 ? 10.25 0.398 -9.227 1 98.88 89 VAL A O 1
ATOM 662 N N . MET A 1 90 ? 9.352 1.611 -7.586 1 98.88 90 MET A N 1
ATOM 663 C CA . MET A 1 90 ? 8.062 0.936 -7.711 1 98.88 90 MET A CA 1
ATOM 664 C C . MET A 1 90 ? 7.391 1.281 -9.031 1 98.88 90 MET A C 1
ATOM 666 O O . MET A 1 90 ? 6.684 0.453 -9.609 1 98.88 90 MET A O 1
ATOM 670 N N . ILE A 1 91 ? 7.586 2.5 -9.523 1 98.88 91 ILE A N 1
ATOM 671 C CA . ILE A 1 91 ? 7.078 2.859 -10.844 1 98.88 91 ILE A CA 1
ATOM 672 C C . ILE A 1 91 ? 7.742 1.989 -11.906 1 98.88 91 ILE A C 1
ATOM 674 O O . ILE A 1 91 ? 7.062 1.428 -12.773 1 98.88 91 ILE A O 1
ATOM 678 N N . GLY A 1 92 ? 9.07 1.893 -11.852 1 98.25 92 GLY A N 1
ATOM 679 C CA . GLY A 1 92 ? 9.766 1.007 -12.773 1 98.25 92 GLY A CA 1
ATOM 680 C C . GLY A 1 92 ? 9.289 -0.431 -12.688 1 98.25 92 GLY A C 1
ATOM 681 O O . GLY A 1 92 ? 9.086 -1.085 -13.719 1 98.25 92 GLY A O 1
ATOM 682 N N . ALA A 1 93 ? 9.086 -0.937 -11.5 1 97.56 93 ALA A N 1
ATOM 683 C CA . ALA A 1 93 ? 8.617 -2.307 -11.305 1 97.56 93 ALA A CA 1
ATOM 684 C C . ALA A 1 93 ? 7.207 -2.486 -11.852 1 97.56 93 ALA A C 1
ATOM 686 O O . ALA A 1 93 ? 6.891 -3.529 -12.43 1 97.56 93 ALA A O 1
ATOM 687 N N . ALA A 1 94 ? 6.379 -1.475 -11.641 1 98.38 94 ALA A N 1
ATOM 688 C CA . ALA A 1 94 ? 5.023 -1.535 -12.18 1 98.38 94 ALA A CA 1
ATOM 689 C C . ALA A 1 94 ? 5.047 -1.616 -13.703 1 98.38 94 ALA A C 1
ATOM 691 O O . ALA A 1 94 ? 4.297 -2.393 -14.305 1 98.38 94 ALA A O 1
ATOM 692 N N . ILE A 1 95 ? 5.863 -0.788 -14.297 1 97.62 95 ILE A N 1
ATOM 693 C CA . ILE A 1 95 ? 5.988 -0.803 -15.758 1 97.62 95 ILE A CA 1
ATOM 694 C C . ILE A 1 95 ? 6.473 -2.176 -16.219 1 97.62 95 ILE A C 1
ATOM 696 O O . ILE A 1 95 ? 5.953 -2.729 -17.188 1 97.62 95 ILE A O 1
ATOM 700 N N . TYR A 1 96 ? 7.418 -2.75 -15.531 1 94.44 96 TYR A N 1
ATOM 701 C CA . TYR A 1 96 ? 7.945 -4.07 -15.859 1 94.44 96 TYR A CA 1
ATOM 702 C C . TYR A 1 96 ? 6.863 -5.137 -15.734 1 94.44 96 TYR A C 1
ATOM 704 O O . TYR A 1 96 ? 6.77 -6.031 -16.578 1 94.44 96 TYR A O 1
ATOM 712 N N . GLN A 1 97 ? 6.047 -5.012 -14.719 1 95.75 97 GLN A N 1
ATOM 713 C CA . GLN A 1 97 ? 5.086 -6.059 -14.398 1 95.75 97 GLN A CA 1
ATOM 714 C C . GLN A 1 97 ? 3.773 -5.855 -15.156 1 95.75 97 GLN A C 1
ATOM 716 O O . GLN A 1 97 ? 2.898 -6.723 -15.133 1 95.75 97 GLN A O 1
ATOM 721 N N . ARG A 1 98 ? 3.609 -4.789 -15.883 1 96.5 98 ARG A N 1
ATOM 722 C CA . ARG A 1 98 ? 2.342 -4.449 -16.516 1 96.5 98 ARG A CA 1
ATOM 723 C C . ARG A 1 98 ? 1.927 -5.523 -17.516 1 96.5 98 ARG A C 1
ATOM 725 O O . ARG A 1 98 ? 0.738 -5.695 -17.797 1 96.5 98 ARG A O 1
ATOM 732 N N . GLN A 1 99 ? 2.889 -6.27 -18.016 1 95.38 99 GLN A N 1
ATOM 733 C CA . GLN A 1 99 ? 2.602 -7.328 -18.969 1 95.38 99 GLN A CA 1
ATOM 734 C C . GLN A 1 99 ? 1.785 -8.445 -18.328 1 95.38 99 GLN A C 1
ATOM 736 O O . GLN A 1 99 ? 1.144 -9.234 -19.031 1 95.38 99 GLN A O 1
ATOM 741 N N . ASN A 1 100 ? 1.848 -8.523 -17 1 94.94 100 ASN A N 1
ATOM 742 C CA . ASN A 1 100 ? 1.135 -9.562 -16.266 1 94.94 100 ASN A CA 1
ATOM 743 C C . ASN A 1 100 ? -0.241 -9.086 -15.812 1 94.94 100 ASN A C 1
ATOM 745 O O . ASN A 1 100 ? -0.979 -9.836 -15.164 1 94.94 100 ASN A O 1
ATOM 749 N N . GLY A 1 101 ? -0.621 -7.797 -16.125 1 95.44 101 GLY A N 1
ATOM 750 C CA . GLY A 1 101 ? -1.931 -7.273 -15.773 1 95.44 101 GLY A CA 1
ATOM 751 C C . GLY A 1 101 ? -1.94 -6.531 -14.453 1 95.44 101 GLY A C 1
ATOM 752 O O . GLY A 1 101 ? -0.884 -6.168 -13.93 1 95.44 101 GLY A O 1
ATOM 753 N N . PHE A 1 102 ? -3.113 -6.32 -13.906 1 97.56 102 PHE A N 1
ATOM 754 C CA . PHE A 1 102 ? -3.344 -5.48 -12.734 1 97.56 102 PHE A CA 1
ATOM 755 C C . PHE A 1 102 ? -3.27 -6.305 -11.461 1 97.56 102 PHE A C 1
ATOM 757 O O . PHE A 1 102 ? -2.588 -5.918 -10.508 1 97.56 102 PHE A O 1
ATOM 764 N N . PHE A 1 103 ? -3.777 -7.496 -11.438 1 97 103 PHE A N 1
ATOM 765 C CA . PHE A 1 103 ? -4.055 -8.258 -10.227 1 97 103 PHE A CA 1
ATOM 766 C C . PHE A 1 103 ? -2.842 -9.086 -9.82 1 97 103 PHE A C 1
ATOM 768 O O . PHE A 1 103 ? -2.109 -9.586 -10.68 1 97 103 PHE A O 1
ATOM 775 N N . MET A 1 104 ? -2.723 -9.219 -8.484 1 95.56 104 MET A N 1
ATOM 776 C CA . MET A 1 104 ? -1.83 -10.273 -8.008 1 95.56 104 MET A CA 1
ATOM 777 C C . MET A 1 104 ? -2.357 -11.648 -8.398 1 95.56 104 MET A C 1
ATOM 779 O O . MET A 1 104 ? -3.559 -11.828 -8.609 1 95.56 104 MET A O 1
ATOM 783 N N . ASN A 1 105 ? -1.492 -12.602 -8.367 1 92.81 105 ASN A N 1
ATOM 784 C CA . ASN A 1 105 ? -1.824 -13.922 -8.883 1 92.81 105 ASN A CA 1
ATOM 785 C C . ASN A 1 105 ? -2.059 -14.922 -7.754 1 92.81 105 ASN A C 1
ATOM 787 O O . ASN A 1 105 ? -1.44 -15.992 -7.723 1 92.81 105 ASN A O 1
ATOM 791 N N . TRP A 1 106 ? -3.023 -14.68 -6.98 1 87.69 106 TRP A N 1
ATOM 792 C CA . TRP A 1 106 ? -3.291 -15.469 -5.781 1 87.69 106 TRP A CA 1
ATOM 793 C C . TRP A 1 106 ? -3.672 -16.891 -6.145 1 87.69 106 TRP A C 1
ATOM 795 O O . TRP A 1 106 ? -3.418 -17.828 -5.371 1 87.69 106 TRP A O 1
ATOM 805 N N . PHE A 1 107 ? -4.219 -17.047 -7.375 1 82.06 107 PHE A N 1
ATOM 806 C CA . PHE A 1 107 ? -4.805 -18.344 -7.703 1 82.06 107 PHE A CA 1
ATOM 807 C C . PHE A 1 107 ? -4.031 -19.016 -8.828 1 82.06 107 PHE A C 1
ATOM 809 O O . PHE A 1 107 ? -4.453 -20.047 -9.344 1 82.06 107 PHE A O 1
ATOM 816 N N . GLY A 1 108 ? -3.014 -18.391 -9.258 1 83.06 108 GLY A N 1
ATOM 817 C CA . GLY A 1 108 ? -2.166 -19 -10.266 1 83.06 108 GLY A CA 1
ATOM 818 C C . GLY A 1 108 ? -2.797 -19.031 -11.641 1 83.06 108 GLY A C 1
ATOM 819 O O . GLY A 1 108 ? -2.561 -19.953 -12.43 1 83.06 108 GLY A O 1
ATOM 820 N N . SER A 1 109 ? -3.625 -18.031 -11.914 1 82.69 109 SER A N 1
ATOM 821 C CA . SER A 1 109 ? -4.375 -18.031 -13.164 1 82.69 109 SER A CA 1
ATOM 822 C C . SER A 1 109 ? -3.744 -17.094 -14.188 1 82.69 109 SER A C 1
ATOM 824 O O . SER A 1 109 ? -4.297 -16.875 -15.266 1 82.69 109 SER A O 1
ATOM 826 N N . GLN A 1 110 ? -2.623 -16.516 -13.852 1 86.88 110 GLN A N 1
ATOM 827 C CA . GLN A 1 110 ? -1.917 -15.578 -14.711 1 86.88 110 GLN A CA 1
ATOM 828 C C . GLN A 1 110 ? -0.477 -16.016 -14.953 1 86.88 110 GLN A C 1
ATOM 830 O O . GLN A 1 110 ? 0.017 -16.922 -14.273 1 86.88 110 GLN A O 1
ATOM 835 N N . THR A 1 111 ? 0.104 -15.469 -15.875 1 87.75 111 THR A N 1
ATOM 836 C CA . THR A 1 111 ? 1.477 -15.812 -16.234 1 87.75 111 THR A CA 1
ATOM 837 C C . THR A 1 111 ? 2.451 -15.32 -15.172 1 87.75 111 THR A C 1
ATOM 839 O O . THR A 1 111 ? 3.545 -15.867 -15.016 1 87.75 111 THR A O 1
ATOM 842 N N . GLY A 1 112 ? 2.061 -14.281 -14.43 1 91.62 112 GLY A N 1
ATOM 843 C CA . GLY A 1 112 ? 2.879 -13.664 -13.391 1 91.62 112 GLY A CA 1
ATOM 844 C C . GLY A 1 112 ? 2.086 -12.781 -12.453 1 91.62 112 GLY A C 1
ATOM 845 O O . GLY A 1 112 ? 0.854 -12.836 -12.43 1 91.62 112 GLY A O 1
ATOM 846 N N . GLU A 1 113 ? 2.781 -12.07 -11.664 1 94.56 113 GLU A N 1
ATOM 847 C CA . GLU A 1 113 ? 2.158 -11.188 -10.688 1 94.56 113 GLU A CA 1
ATOM 848 C C . GLU A 1 113 ? 1.855 -9.82 -11.297 1 94.56 113 GLU A C 1
ATOM 850 O O . GLU A 1 113 ? 2.686 -9.258 -12.016 1 94.56 113 GLU A O 1
ATOM 855 N N . GLY A 1 114 ? 0.639 -9.289 -11.07 1 96.31 114 GLY A N 1
ATOM 856 C CA . GLY A 1 114 ? 0.284 -7.973 -11.57 1 96.31 114 GLY A CA 1
ATOM 857 C C . GLY A 1 114 ? 0.922 -6.844 -10.781 1 96.31 114 GLY A C 1
ATOM 858 O O . GLY A 1 114 ? 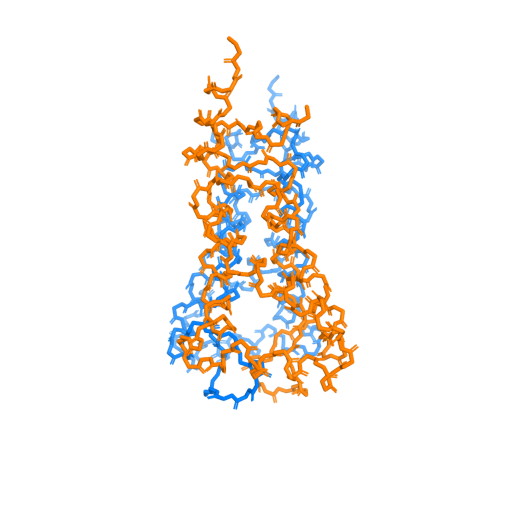1.819 -7.074 -9.969 1 96.31 114 GLY A O 1
ATOM 859 N N . PHE A 1 115 ? 0.422 -5.574 -11.102 1 98 115 PHE A N 1
ATOM 860 C CA . PHE A 1 115 ? 1.169 -4.434 -10.586 1 98 115 PHE A CA 1
ATOM 861 C C . PHE A 1 115 ? 0.371 -3.707 -9.508 1 98 115 PHE A C 1
ATOM 863 O O . PHE A 1 115 ? 0.706 -2.582 -9.133 1 98 115 PHE A O 1
ATOM 870 N N . GLU A 1 116 ? -0.686 -4.254 -8.945 1 98.25 116 GLU A N 1
ATOM 871 C CA . GLU A 1 116 ? -1.485 -3.553 -7.949 1 98.25 116 GLU A CA 1
ATOM 872 C C . GLU A 1 116 ? -0.697 -3.346 -6.66 1 98.25 116 GLU A C 1
ATOM 874 O O . GLU A 1 116 ? -0.877 -2.34 -5.973 1 98.25 116 GLU A O 1
ATOM 879 N N . TYR A 1 117 ? 0.197 -4.348 -6.332 1 98.62 117 TYR A N 1
ATOM 880 C CA . TYR A 1 117 ? 1.121 -4.176 -5.215 1 98.62 117 TYR A CA 1
ATOM 881 C C . TYR A 1 117 ? 1.941 -2.902 -5.379 1 98.62 117 TYR A C 1
ATOM 883 O O . TYR A 1 117 ? 2.059 -2.107 -4.441 1 98.62 117 TYR A O 1
ATOM 891 N N . HIS A 1 118 ? 2.486 -2.719 -6.496 1 98.88 118 HIS A N 1
ATOM 892 C CA . HIS A 1 118 ? 3.346 -1.576 -6.789 1 98.88 118 HIS A CA 1
ATOM 893 C C . HIS A 1 118 ? 2.568 -0.266 -6.699 1 98.88 118 HIS A C 1
ATOM 895 O O . HIS A 1 118 ? 3.104 0.747 -6.242 1 98.88 118 HIS A O 1
ATOM 901 N N . LEU A 1 119 ? 1.323 -0.284 -7.074 1 98.94 119 LEU A N 1
ATOM 902 C CA . LEU A 1 119 ? 0.493 0.913 -6.996 1 98.94 119 LEU A CA 1
ATOM 903 C C . LEU A 1 119 ? 0.318 1.358 -5.547 1 98.94 119 LEU A C 1
ATOM 905 O O . LEU A 1 119 ? 0.342 2.557 -5.254 1 98.94 119 LEU A O 1
ATOM 909 N N . LEU A 1 120 ? 0.096 0.393 -4.68 1 98.94 120 LEU A N 1
ATOM 910 C CA . LEU A 1 120 ? -0.037 0.73 -3.268 1 98.94 120 LEU A CA 1
ATOM 911 C C . LEU A 1 120 ? 1.234 1.389 -2.742 1 98.94 120 LEU A C 1
ATOM 913 O O . LEU A 1 120 ? 1.172 2.414 -2.061 1 98.94 120 LEU A O 1
ATOM 917 N N . ALA A 1 121 ? 2.355 0.842 -3.078 1 99 121 ALA A N 1
ATOM 918 C CA . ALA A 1 121 ? 3.637 1.39 -2.639 1 99 121 ALA A CA 1
ATOM 919 C C . ALA A 1 121 ? 3.879 2.771 -3.238 1 99 121 ALA A C 1
ATOM 921 O O . ALA A 1 121 ? 4.391 3.668 -2.562 1 99 121 ALA A O 1
ATOM 922 N N . ILE A 1 122 ? 3.525 2.941 -4.484 1 99 122 ILE A N 1
ATOM 923 C CA . ILE A 1 122 ? 3.662 4.23 -5.156 1 99 122 ILE A CA 1
ATOM 924 C C . ILE A 1 122 ? 2.797 5.273 -4.449 1 99 122 ILE A C 1
ATOM 926 O O . ILE A 1 122 ? 3.238 6.398 -4.215 1 99 122 ILE A O 1
ATOM 930 N N . GLY A 1 123 ? 1.591 4.898 -4.133 1 98.94 123 GLY A N 1
ATOM 931 C CA . GLY A 1 123 ? 0.708 5.812 -3.424 1 98.94 123 GLY A CA 1
ATOM 932 C C . GLY A 1 123 ? 1.27 6.273 -2.092 1 98.94 123 GLY A C 1
ATOM 933 O O . GLY A 1 123 ? 1.242 7.465 -1.778 1 98.94 123 GLY A O 1
ATOM 934 N N . ILE A 1 124 ? 1.787 5.305 -1.331 1 99 124 ILE A N 1
ATOM 935 C CA . ILE A 1 124 ? 2.369 5.648 -0.037 1 99 124 ILE A CA 1
ATOM 936 C C . ILE A 1 124 ? 3.6 6.527 -0.242 1 99 124 ILE A C 1
ATOM 938 O O . ILE A 1 124 ? 3.801 7.504 0.487 1 99 124 ILE A O 1
ATOM 942 N N . SER A 1 125 ? 4.395 6.203 -1.208 1 99 125 SER A N 1
ATOM 943 C CA . SER A 1 125 ? 5.59 6.992 -1.501 1 99 125 SER A CA 1
ATOM 944 C C . SER A 1 125 ? 5.227 8.43 -1.87 1 99 125 SER A C 1
ATOM 946 O O . SER A 1 125 ? 5.863 9.375 -1.4 1 99 125 SER A O 1
ATOM 948 N N . ALA A 1 126 ? 4.246 8.586 -2.699 1 98.94 126 ALA A N 1
ATOM 949 C CA . ALA A 1 126 ? 3.82 9.914 -3.131 1 98.94 126 ALA A CA 1
ATOM 950 C C . ALA A 1 126 ? 3.328 10.742 -1.949 1 98.94 126 ALA A C 1
ATOM 952 O O . ALA A 1 126 ? 3.65 11.922 -1.837 1 98.94 126 ALA A O 1
ATOM 953 N N . LEU A 1 127 ? 2.582 10.086 -1.158 1 98.81 127 LEU A N 1
ATOM 954 C CA . LEU A 1 127 ? 2.086 10.758 0.039 1 98.81 127 LEU A CA 1
ATOM 955 C C . LEU A 1 127 ? 3.242 11.242 0.908 1 98.81 127 LEU A C 1
ATOM 957 O O . LEU A 1 127 ? 3.252 12.398 1.345 1 98.81 127 LEU A O 1
ATOM 961 N N . LEU A 1 128 ? 4.191 10.43 1.148 1 98.94 128 LEU A N 1
ATOM 962 C CA . LEU A 1 128 ? 5.309 10.75 2.029 1 98.94 128 LEU A CA 1
ATOM 963 C C . LEU A 1 128 ? 6.211 11.805 1.394 1 98.94 128 LEU A C 1
ATOM 965 O O . LEU A 1 128 ? 6.785 12.641 2.094 1 98.94 128 LEU A O 1
ATOM 969 N N . PHE A 1 129 ? 6.324 11.711 0.095 1 98.88 129 PHE A N 1
ATOM 970 C CA . PHE A 1 129 ? 7.109 12.719 -0.609 1 98.88 129 PHE A CA 1
ATOM 971 C C . PHE A 1 129 ? 6.523 14.109 -0.392 1 98.88 129 PHE A C 1
ATOM 973 O O . PHE A 1 129 ? 7.262 15.078 -0.225 1 98.88 129 PHE A O 1
ATOM 980 N N . LEU A 1 130 ? 5.25 14.172 -0.354 1 98.5 130 LEU A N 1
ATOM 981 C CA . LEU A 1 130 ? 4.562 15.453 -0.195 1 98.5 130 LEU A CA 1
ATOM 982 C C . LEU A 1 130 ? 4.531 15.875 1.271 1 98.5 130 LEU A C 1
ATOM 984 O O . LEU A 1 130 ? 4.75 17.047 1.591 1 98.5 130 LEU A O 1
ATOM 988 N N . ALA A 1 131 ? 4.332 14.914 2.17 1 98.06 131 ALA A N 1
ATOM 989 C CA . ALA A 1 131 ? 3.945 15.242 3.541 1 98.06 131 ALA A CA 1
ATOM 990 C C . ALA A 1 131 ? 5.156 15.219 4.469 1 98.06 131 ALA A C 1
ATOM 992 O O . ALA A 1 131 ? 5.156 15.875 5.512 1 98.06 131 ALA A O 1
ATOM 993 N N . GLY A 1 132 ? 6.121 14.398 4.184 1 98.44 132 GLY A N 1
ATOM 994 C CA . GLY A 1 132 ? 7.25 14.211 5.082 1 98.44 132 GLY A CA 1
ATOM 995 C C . GLY A 1 132 ? 7.074 13.039 6.031 1 98.44 132 GLY A C 1
ATOM 996 O O . GLY A 1 132 ? 6.266 12.148 5.773 1 98.44 132 GLY A O 1
ATOM 997 N N . GLY A 1 133 ? 7.883 13.109 7.062 1 98.44 133 GLY A N 1
ATOM 998 C CA . GLY A 1 133 ? 8.07 11.898 7.855 1 98.44 133 GLY A CA 1
ATOM 999 C C . GLY A 1 133 ? 7.102 11.789 9.016 1 98.44 133 GLY A C 1
ATOM 1000 O O . GLY A 1 133 ? 6.965 10.727 9.625 1 98.44 133 GLY A O 1
ATOM 1001 N N . GLY A 1 134 ? 6.484 12.797 9.367 1 98.5 134 GLY A N 1
ATOM 1002 C CA . GLY A 1 134 ? 5.488 12.75 10.43 1 98.5 134 GLY A CA 1
ATOM 1003 C C . GLY A 1 134 ? 6.094 12.742 11.82 1 98.5 134 GLY A C 1
ATOM 1004 O O . GLY A 1 134 ? 7.207 13.227 12.023 1 98.5 134 GLY A O 1
ATOM 1005 N N . ALA A 1 135 ? 5.262 12.289 12.766 1 98.62 135 ALA A N 1
ATOM 1006 C CA . ALA A 1 135 ? 5.688 12.234 14.164 1 98.62 135 ALA A CA 1
ATOM 1007 C C . ALA A 1 135 ? 6.848 11.258 14.344 1 98.62 135 ALA A C 1
ATOM 1009 O O . ALA A 1 135 ? 6.902 10.219 13.68 1 98.62 135 ALA A O 1
ATOM 1010 N N . TRP A 1 136 ? 7.785 11.633 15.211 1 98.44 136 TRP A N 1
ATOM 1011 C CA . TRP A 1 136 ? 8.906 10.789 15.602 1 98.44 136 TRP A CA 1
ATOM 1012 C C . TRP A 1 136 ? 9.859 10.562 14.43 1 98.44 136 TRP A C 1
ATOM 1014 O O . TRP A 1 136 ? 10.492 9.508 14.336 1 98.44 136 TRP A O 1
ATOM 1024 N N . ALA A 1 137 ? 9.859 11.477 13.57 1 98.81 137 ALA A N 1
ATOM 1025 C CA . ALA A 1 137 ? 10.805 11.422 12.461 1 98.81 137 ALA A CA 1
ATOM 1026 C C . ALA A 1 137 ? 12.133 12.078 12.836 1 98.81 137 ALA A C 1
ATOM 1028 O O . ALA A 1 137 ? 12.148 13.172 13.398 1 98.81 137 ALA A O 1
ATOM 1029 N N . LEU A 1 138 ? 13.219 11.477 12.539 1 98.69 138 LEU A N 1
ATOM 1030 C CA . LEU A 1 138 ? 14.531 12.07 12.758 1 98.69 138 LEU A CA 1
ATOM 1031 C C . LEU A 1 138 ? 14.664 13.391 12 1 98.69 138 LEU A C 1
ATOM 1033 O O . LEU A 1 138 ? 15.43 14.266 12.406 1 98.69 138 LEU A O 1
ATOM 1037 N N . ASP A 1 139 ? 13.906 13.516 10.945 1 98.5 139 ASP A N 1
ATOM 1038 C CA . ASP A 1 139 ? 13.93 14.734 10.148 1 98.5 139 ASP A CA 1
ATOM 1039 C C . ASP A 1 139 ? 13.641 15.961 11.023 1 98.5 139 ASP A C 1
ATOM 1041 O O . ASP A 1 139 ? 14.266 17.016 10.844 1 98.5 139 ASP A O 1
ATOM 1045 N N . SER A 1 140 ? 12.68 15.805 11.906 1 97.62 140 SER A N 1
ATOM 1046 C CA . SER A 1 140 ? 12.312 16.938 12.75 1 97.62 140 SER A CA 1
ATOM 1047 C C . SER A 1 140 ? 13.438 17.297 13.719 1 97.62 140 SER A C 1
ATOM 1049 O O . SER A 1 140 ? 13.656 18.469 14.016 1 97.62 140 SER A O 1
ATOM 1051 N N . VAL A 1 141 ? 14.133 16.328 14.18 1 97.12 141 VAL A N 1
ATOM 1052 C CA . VAL A 1 141 ? 15.25 16.547 15.094 1 97.12 141 VAL A CA 1
ATOM 1053 C C . VAL A 1 141 ? 16.391 17.234 14.359 1 97.12 141 VAL A C 1
ATOM 1055 O O . VAL A 1 141 ? 16.969 18.203 14.867 1 97.12 141 VAL A O 1
ATOM 1058 N N . LEU A 1 142 ? 16.656 16.75 13.242 1 96.81 142 LEU A N 1
ATOM 1059 C CA . LEU A 1 142 ? 17.75 17.312 12.445 1 96.81 142 LEU A CA 1
ATOM 1060 C C . LEU A 1 142 ? 17.438 18.75 12.031 1 96.81 142 LEU A C 1
ATOM 1062 O O . LEU A 1 142 ? 18.328 19.594 12 1 96.81 142 LEU A O 1
ATOM 1066 N N . LEU A 1 143 ? 16.172 18.969 11.648 1 95.9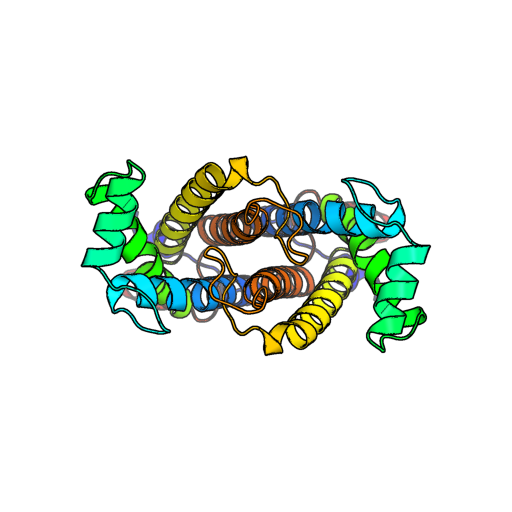4 143 LEU A N 1
ATOM 1067 C CA . LEU A 1 143 ? 15.758 20.312 11.258 1 95.94 143 LEU A CA 1
ATOM 1068 C C . LEU A 1 143 ? 15.984 21.297 12.391 1 95.94 143 LEU A C 1
ATOM 1070 O O . LEU A 1 143 ? 16.453 22.422 12.156 1 95.94 143 LEU A O 1
ATOM 1074 N N . LYS A 1 144 ? 15.695 20.906 13.633 1 94.38 144 LYS A N 1
ATOM 1075 C CA . LYS A 1 144 ? 15.891 21.75 14.805 1 94.38 144 LYS A CA 1
ATOM 1076 C C . LYS A 1 144 ? 17.375 22.031 15.039 1 94.38 144 LYS A C 1
ATOM 1078 O O . LYS A 1 144 ? 17.734 23.094 15.547 1 94.38 144 LYS A O 1
ATOM 1083 N N . ARG A 1 145 ? 18.141 21.125 14.625 1 93.19 145 ARG A N 1
ATOM 1084 C CA . ARG A 1 145 ? 19.578 21.266 14.867 1 93.19 145 ARG A CA 1
ATOM 1085 C C . ARG A 1 145 ? 20.219 22.172 13.828 1 93.19 145 ARG A C 1
ATOM 1087 O O . ARG A 1 145 ? 21.25 22.797 14.094 1 93.19 145 ARG A O 1
ATOM 1094 N N . ILE A 1 146 ? 19.75 22.172 12.695 1 88.44 146 ILE A N 1
ATOM 1095 C CA . ILE A 1 146 ? 20.375 22.953 11.625 1 88.44 146 ILE A CA 1
ATOM 1096 C C . ILE A 1 146 ? 19.781 24.359 11.586 1 88.44 146 ILE A C 1
ATOM 1098 O O . ILE A 1 146 ? 20.375 25.281 11.023 1 88.44 146 ILE A O 1
ATOM 1102 N N . LEU A 1 147 ? 18.531 24.484 12.07 1 81.06 147 LEU A N 1
ATOM 1103 C CA . LEU A 1 147 ? 17.922 25.812 12.148 1 81.06 147 LEU A CA 1
ATOM 1104 C C . LEU A 1 147 ? 18.609 26.656 13.211 1 81.06 147 LEU A C 1
ATOM 1106 O O . LEU A 1 147 ? 19 26.156 14.266 1 81.06 147 LEU A O 1
ATOM 1110 N N . PRO A 1 148 ? 18.953 28.031 12.766 1 73.69 148 PRO A N 1
ATOM 1111 C CA . PRO A 1 148 ? 19.625 28.938 13.688 1 73.69 148 PRO A CA 1
ATOM 1112 C C . PRO A 1 148 ? 18.828 29.203 14.961 1 73.69 148 PRO A C 1
ATOM 1114 O O . PRO A 1 148 ? 17.609 29.078 14.961 1 73.69 148 PRO A O 1
ATOM 1117 N N . MET B 1 1 ? -21.375 12.836 16.828 1 87.12 1 MET B N 1
ATOM 1118 C CA . MET B 1 1 ? -20.75 11.57 16.422 1 87.12 1 MET B CA 1
ATOM 1119 C C . MET B 1 1 ? -20.484 11.547 14.93 1 87.12 1 MET B C 1
ATOM 1121 O O . MET B 1 1 ? -19.344 11.367 14.492 1 87.12 1 MET B O 1
ATOM 1125 N N . ILE B 1 2 ? -21.438 11.961 14.164 1 90.25 2 ILE B N 1
ATOM 1126 C CA . ILE B 1 2 ? -21.312 11.953 12.711 1 90.25 2 ILE B CA 1
ATOM 1127 C C . ILE B 1 2 ? -20.297 13.008 12.273 1 90.25 2 ILE B C 1
ATOM 1129 O O . ILE B 1 2 ? -19.562 12.805 11.305 1 90.25 2 ILE B O 1
ATOM 1133 N N . GLU B 1 3 ? -20.172 14.055 12.977 1 92.69 3 GLU B N 1
ATOM 1134 C CA . GLU B 1 3 ? -19.219 15.109 12.648 1 92.69 3 GLU B CA 1
ATOM 1135 C C . GLU B 1 3 ? -17.781 14.609 12.727 1 92.69 3 GLU B C 1
ATOM 1137 O O . GLU B 1 3 ? -16.953 14.938 11.875 1 92.69 3 GLU B O 1
ATOM 1142 N N . LYS B 1 4 ? -17.609 13.859 13.734 1 94.69 4 LYS B N 1
ATOM 1143 C CA . LYS B 1 4 ? -16.266 13.312 13.898 1 94.69 4 LYS B CA 1
ATOM 1144 C C . LYS B 1 4 ? -15.93 12.328 12.773 1 94.69 4 LYS B C 1
ATOM 1146 O O . LYS B 1 4 ? -14.789 12.281 12.312 1 94.69 4 LYS B O 1
ATOM 1151 N N . LEU B 1 5 ? -16.906 11.602 12.312 1 96.56 5 LEU B N 1
ATOM 1152 C CA . LEU B 1 5 ? -16.719 10.594 11.273 1 96.56 5 LEU B CA 1
ATOM 1153 C C . LEU B 1 5 ? -16.484 11.25 9.922 1 96.56 5 LEU B C 1
ATOM 1155 O O . LEU B 1 5 ? -15.766 10.695 9.078 1 96.56 5 LEU B O 1
ATOM 1159 N N . LEU B 1 6 ? -16.969 12.445 9.781 1 97.75 6 LEU B N 1
ATOM 1160 C CA . LEU B 1 6 ? -16.906 13.086 8.469 1 97.75 6 LEU B CA 1
ATOM 1161 C C . LEU B 1 6 ? -15.789 14.125 8.422 1 97.75 6 LEU B C 1
ATOM 1163 O O . LEU B 1 6 ? -15.414 14.586 7.344 1 97.75 6 LEU B O 1
ATOM 1167 N N . PHE B 1 7 ? -15.281 14.508 9.57 1 97.31 7 PHE B N 1
ATOM 1168 C CA . PHE B 1 7 ? -14.273 15.562 9.625 1 97.31 7 PHE B CA 1
ATOM 1169 C C . PHE B 1 7 ? -13.016 15.148 8.867 1 97.31 7 PHE B C 1
ATOM 1171 O O . PHE B 1 7 ? -12.531 14.023 9.016 1 97.31 7 PHE B O 1
ATOM 1178 N N . THR B 1 8 ? -12.445 16.047 8.039 1 97.31 8 THR B N 1
ATOM 1179 C CA . THR B 1 8 ? -11.18 15.852 7.34 1 97.31 8 THR B CA 1
ATOM 1180 C C . THR B 1 8 ? -10.555 17.188 6.98 1 97.31 8 THR B C 1
ATOM 1182 O O . THR B 1 8 ? -11.266 18.172 6.719 1 97.31 8 THR B O 1
ATOM 1185 N N . GLU B 1 9 ? -9.258 17.219 7.062 1 96.75 9 GLU B N 1
ATOM 1186 C CA . GLU B 1 9 ? -8.531 18.391 6.566 1 96.75 9 GLU B CA 1
ATOM 1187 C C . GLU B 1 9 ? -8.336 18.312 5.055 1 96.75 9 GLU B C 1
ATOM 1189 O O . GLU B 1 9 ? -8.219 17.234 4.488 1 96.75 9 GLU B O 1
ATOM 1194 N N . ALA B 1 10 ? -8.312 19.531 4.465 1 97.81 10 ALA B N 1
ATOM 1195 C CA . ALA B 1 10 ? -8.031 19.594 3.033 1 97.81 10 ALA B CA 1
ATOM 1196 C C . ALA B 1 10 ? -6.551 19.375 2.754 1 97.81 10 ALA B C 1
ATOM 1198 O O . ALA B 1 10 ? -5.793 20.328 2.562 1 97.81 10 ALA B O 1
ATOM 1199 N N . ASN B 1 11 ? -6.223 18.172 2.721 1 98.19 11 ASN B N 1
ATOM 1200 C CA . ASN B 1 11 ? -4.84 17.75 2.531 1 98.19 11 ASN B CA 1
ATOM 1201 C C . ASN B 1 11 ? -4.711 16.766 1.377 1 98.19 11 ASN B C 1
ATOM 1203 O O . ASN B 1 11 ? -5.273 15.664 1.429 1 98.19 11 ASN B O 1
ATOM 1207 N N . PHE B 1 12 ? -3.947 17.078 0.406 1 98.5 12 PHE B N 1
ATOM 1208 C CA . PHE B 1 12 ? -3.84 16.297 -0.817 1 98.5 12 PHE B CA 1
ATOM 1209 C C . PHE B 1 12 ? -3.127 14.969 -0.552 1 98.5 12 PHE B C 1
ATOM 1211 O O . PHE B 1 12 ? -3.352 13.984 -1.257 1 98.5 12 PHE B O 1
ATOM 1218 N N . ALA B 1 13 ? -2.262 14.938 0.479 1 98.62 13 ALA B N 1
ATOM 1219 C CA . ALA B 1 13 ? -1.598 13.68 0.816 1 98.62 13 ALA B CA 1
ATOM 1220 C C . ALA B 1 13 ? -2.617 12.594 1.146 1 98.62 13 ALA B C 1
ATOM 1222 O O . ALA B 1 13 ? -2.463 11.438 0.728 1 98.62 13 ALA B O 1
ATOM 1223 N N . TYR B 1 14 ? -3.629 12.945 1.824 1 98.81 14 TYR B N 1
ATOM 1224 C CA . TYR B 1 14 ? -4.664 11.984 2.178 1 98.81 14 TYR B CA 1
ATOM 1225 C C . TYR B 1 14 ? -5.496 11.609 0.958 1 98.81 14 TYR B C 1
ATOM 1227 O O . TYR B 1 14 ? -5.961 10.469 0.844 1 98.81 14 TYR B O 1
ATOM 1235 N N . THR B 1 15 ? -5.684 12.57 0.04 1 98.88 15 THR B N 1
ATOM 1236 C CA . THR B 1 15 ? -6.379 12.281 -1.211 1 98.88 15 THR B CA 1
ATOM 1237 C C . THR B 1 15 ? -5.629 11.219 -2.014 1 98.88 15 THR B C 1
ATOM 1239 O O . THR B 1 15 ? -6.238 10.297 -2.553 1 98.88 15 THR B O 1
ATOM 1242 N N . ILE B 1 16 ? -4.344 11.305 -2.055 1 98.94 16 ILE B N 1
ATOM 1243 C CA . ILE B 1 16 ? -3.52 10.344 -2.775 1 98.94 16 ILE B CA 1
ATOM 1244 C C . ILE B 1 16 ? -3.705 8.953 -2.17 1 98.94 16 ILE B C 1
ATOM 1246 O O . ILE B 1 16 ? -3.912 7.973 -2.893 1 98.94 16 ILE B O 1
ATOM 1250 N N . ALA B 1 17 ? -3.668 8.875 -0.859 1 98.88 17 ALA B N 1
ATOM 1251 C CA . ALA B 1 17 ? -3.818 7.602 -0.165 1 98.88 17 ALA B CA 1
ATOM 1252 C C . ALA B 1 17 ? -5.184 6.98 -0.446 1 98.88 17 ALA B C 1
ATOM 1254 O O . ALA B 1 17 ? -5.281 5.797 -0.767 1 98.88 17 ALA B O 1
ATOM 1255 N N . ARG B 1 18 ? -6.172 7.832 -0.299 1 98.75 18 ARG B N 1
ATOM 1256 C CA . ARG B 1 18 ? -7.523 7.301 -0.422 1 98.75 18 ARG B CA 1
ATOM 1257 C C . ARG B 1 18 ? -7.805 6.836 -1.848 1 98.75 18 ARG B C 1
ATOM 1259 O O . ARG B 1 18 ? -8.398 5.777 -2.057 1 98.75 18 ARG B O 1
ATOM 1266 N N . ILE B 1 19 ? -7.352 7.629 -2.85 1 98.94 19 ILE B N 1
ATOM 1267 C CA . ILE B 1 19 ? -7.562 7.266 -4.246 1 98.94 19 ILE B CA 1
ATOM 1268 C C . ILE B 1 19 ? -6.766 6.012 -4.582 1 98.94 19 ILE B C 1
ATOM 1270 O O . ILE B 1 19 ? -7.254 5.129 -5.293 1 98.94 19 ILE B O 1
ATOM 1274 N N . THR B 1 20 ? -5.562 5.922 -4.086 1 98.94 20 THR B N 1
ATOM 1275 C CA . THR B 1 20 ? -4.723 4.754 -4.328 1 98.94 20 THR B CA 1
ATOM 1276 C C . THR B 1 20 ? -5.391 3.486 -3.803 1 98.94 20 THR B C 1
ATOM 1278 O O . THR B 1 20 ? -5.559 2.516 -4.543 1 98.94 20 THR B O 1
ATOM 1281 N N . LEU B 1 21 ? -5.809 3.494 -2.572 1 99 21 LEU B N 1
ATOM 1282 C CA . LEU B 1 21 ? -6.41 2.309 -1.973 1 99 21 LEU B CA 1
ATOM 1283 C C . LEU B 1 21 ? -7.746 1.982 -2.633 1 99 21 LEU B C 1
ATOM 1285 O O . LEU B 1 21 ? -8.031 0.819 -2.928 1 99 21 LEU B O 1
ATOM 1289 N N . GLY B 1 22 ? -8.555 3.004 -2.863 1 98.94 22 GLY B N 1
ATOM 1290 C CA . GLY B 1 22 ? -9.828 2.775 -3.529 1 98.94 22 GLY B CA 1
ATOM 1291 C C . GLY B 1 22 ? -9.68 2.166 -4.91 1 98.94 22 GLY B C 1
ATOM 1292 O O . GLY B 1 22 ? -10.398 1.228 -5.262 1 98.94 22 GLY B O 1
ATOM 1293 N N . ALA B 1 23 ? -8.773 2.715 -5.676 1 98.94 23 ALA B N 1
ATOM 1294 C CA . ALA B 1 23 ? -8.562 2.248 -7.047 1 98.94 23 ALA B CA 1
ATOM 1295 C C . ALA B 1 23 ? -8.07 0.804 -7.062 1 98.94 23 ALA B C 1
ATOM 1297 O O . ALA B 1 23 ? -8.406 0.038 -7.969 1 98.94 23 ALA B O 1
ATOM 1298 N N . VAL B 1 24 ? -7.27 0.428 -6.09 1 98.94 24 VAL B N 1
ATOM 1299 C CA . VAL B 1 24 ? -6.711 -0.92 -6.055 1 98.94 24 VAL B CA 1
ATOM 1300 C C . VAL B 1 24 ? -7.77 -1.902 -5.555 1 98.94 24 VAL B C 1
ATOM 1302 O O . VAL B 1 24 ? -7.852 -3.033 -6.039 1 98.94 24 VAL B O 1
ATOM 1305 N N . MET B 1 25 ? -8.609 -1.486 -4.645 1 98.94 25 MET B N 1
ATOM 1306 C CA . MET B 1 25 ? -9.531 -2.408 -3.98 1 98.94 25 MET B CA 1
ATOM 1307 C C . MET B 1 25 ? -10.805 -2.592 -4.801 1 98.94 25 MET B C 1
ATOM 1309 O O . MET B 1 25 ? -11.398 -3.668 -4.793 1 98.94 25 MET B O 1
ATOM 1313 N N . LEU B 1 26 ? -11.203 -1.571 -5.543 1 98.94 26 LEU B N 1
ATOM 1314 C CA . LEU B 1 26 ? -12.508 -1.604 -6.191 1 98.94 26 LEU B CA 1
ATOM 1315 C C . LEU B 1 26 ? -12.594 -2.754 -7.191 1 98.94 26 LEU B C 1
ATOM 1317 O O . LEU B 1 26 ? -13.578 -3.488 -7.219 1 98.94 26 LEU B O 1
ATOM 1321 N N . PRO B 1 27 ? -11.586 -2.969 -8.062 1 98.69 27 PRO B N 1
ATOM 1322 C CA . PRO B 1 27 ? -11.68 -4.109 -8.977 1 98.69 27 PRO B CA 1
ATOM 1323 C C . PRO B 1 27 ? -11.867 -5.438 -8.25 1 98.69 27 PRO B C 1
ATOM 1325 O O . PRO B 1 27 ? -12.578 -6.32 -8.734 1 98.69 27 PRO B O 1
ATOM 1328 N N . HIS B 1 28 ? -11.266 -5.605 -7.09 1 98.5 28 HIS B N 1
ATOM 1329 C CA . HIS B 1 28 ? -11.469 -6.809 -6.293 1 98.5 28 HIS B CA 1
ATOM 1330 C C . HIS B 1 28 ? -12.922 -6.945 -5.852 1 98.5 28 HIS B C 1
ATOM 1332 O O . HIS B 1 28 ? -13.484 -8.039 -5.895 1 98.5 28 HIS B O 1
ATOM 1338 N N . GLY B 1 29 ? -13.453 -5.812 -5.383 1 98.75 29 GLY B N 1
ATOM 1339 C CA . GLY B 1 29 ? -14.852 -5.816 -5.004 1 98.75 29 GLY B CA 1
ATOM 1340 C C . GLY B 1 29 ? -15.781 -6.16 -6.152 1 98.75 29 GLY B C 1
ATOM 1341 O O . GLY B 1 29 ? -16.734 -6.934 -5.984 1 98.75 29 GLY B O 1
ATOM 1342 N N . LEU B 1 30 ? -15.508 -5.633 -7.289 1 98.69 30 LEU B N 1
ATOM 1343 C CA . LEU B 1 30 ? -16.359 -5.848 -8.445 1 98.69 30 LEU B CA 1
ATOM 1344 C C . LEU B 1 30 ? -16.234 -7.277 -8.961 1 98.69 30 LEU B C 1
ATOM 1346 O O . LEU B 1 30 ? -17.188 -7.84 -9.492 1 98.69 30 LEU B O 1
ATOM 1350 N N . GLN B 1 31 ? -15.086 -7.898 -8.836 1 97.94 31 GLN B N 1
ATOM 1351 C CA . GLN B 1 31 ? -14.914 -9.32 -9.125 1 97.94 31 GLN B CA 1
ATOM 1352 C C . GLN B 1 31 ? -15.852 -10.172 -8.273 1 97.94 31 GLN B C 1
ATOM 1354 O O . GLN B 1 31 ? -16.469 -11.109 -8.773 1 97.94 31 GLN B O 1
ATOM 1359 N N . LYS B 1 32 ? -15.906 -9.805 -6.992 1 98.5 32 LYS B N 1
ATOM 1360 C CA . LYS B 1 32 ? -16.656 -10.617 -6.039 1 98.5 32 LYS B CA 1
ATOM 1361 C C . LYS B 1 32 ? -18.156 -10.328 -6.137 1 98.5 32 LYS B C 1
ATOM 1363 O O . LYS B 1 32 ? -18.969 -11.234 -5.973 1 98.5 32 LYS B O 1
ATOM 1368 N N . LEU B 1 33 ? -18.469 -9.07 -6.414 1 98.31 33 LEU B N 1
ATOM 1369 C CA . LEU B 1 33 ? -19.875 -8.648 -6.395 1 98.31 33 LEU B CA 1
ATOM 1370 C C . LEU B 1 33 ? -20.562 -8.984 -7.711 1 98.31 33 LEU B C 1
ATOM 1372 O O . LEU B 1 33 ? -21.672 -9.508 -7.719 1 98.31 33 LEU B O 1
ATOM 1376 N N . PHE B 1 34 ? -19.859 -8.797 -8.875 1 98.31 34 PHE B N 1
ATOM 1377 C CA . PHE B 1 34 ? -20.531 -8.852 -10.164 1 98.31 34 PHE B CA 1
ATOM 1378 C C . PHE B 1 34 ? -19.844 -9.836 -11.094 1 98.31 34 PHE B C 1
ATOM 1380 O O . PHE B 1 34 ? -20.328 -10.109 -12.195 1 98.31 34 PHE B O 1
ATOM 1387 N N . GLY B 1 35 ? -18.688 -10.312 -10.742 1 97.81 35 GLY B N 1
ATOM 1388 C CA . GLY B 1 35 ? -17.938 -11.188 -11.633 1 97.81 35 GLY B CA 1
ATOM 1389 C C . GLY B 1 35 ? -17.188 -10.43 -12.719 1 97.81 35 GLY B C 1
ATOM 1390 O O . GLY B 1 35 ? -16.797 -11.016 -13.727 1 97.81 35 GLY B O 1
ATOM 1391 N N . TRP B 1 36 ? -17.031 -9.141 -12.508 1 97.75 36 TRP B N 1
ATOM 1392 C CA . TRP B 1 36 ? -16.281 -8.344 -13.469 1 97.75 36 TRP B CA 1
ATOM 1393 C C . TRP B 1 36 ? -14.789 -8.664 -13.391 1 97.75 36 TRP B C 1
ATOM 1395 O O . TRP B 1 36 ? -14.32 -9.258 -12.414 1 97.75 36 TRP B O 1
ATOM 1405 N N . PHE B 1 37 ? -14 -8.414 -14.445 1 94.75 37 PHE B N 1
ATOM 1406 C CA . PHE B 1 37 ? -12.555 -8.586 -14.516 1 94.75 37 PHE B CA 1
ATOM 1407 C C . PHE B 1 37 ? -12.172 -10.047 -14.344 1 94.75 37 PHE B C 1
ATOM 1409 O O . PHE B 1 37 ? -11.203 -10.367 -13.656 1 94.75 37 PHE B O 1
ATOM 1416 N N . GLY B 1 38 ? -13.062 -10.859 -14.828 1 93.12 38 GLY B N 1
ATOM 1417 C CA . GLY B 1 38 ? -12.75 -12.281 -14.781 1 93.12 38 GLY B CA 1
ATOM 1418 C C . GLY B 1 38 ? -13.031 -12.906 -13.422 1 93.12 38 GLY B C 1
ATOM 1419 O O . GLY B 1 38 ? -12.5 -13.977 -13.109 1 93.12 38 GLY B O 1
ATOM 1420 N N . GLY B 1 39 ? -13.758 -12.234 -12.562 1 95.06 39 GLY B N 1
ATOM 1421 C CA . GLY B 1 39 ? -14.055 -12.75 -11.234 1 95.06 39 GLY B CA 1
ATOM 1422 C C . GLY B 1 39 ? -15.18 -13.766 -11.227 1 95.06 39 GLY B C 1
ATOM 1423 O O . GLY B 1 39 ? -15.688 -14.156 -12.281 1 95.06 39 GLY B O 1
ATOM 1424 N N . HIS B 1 40 ? -15.57 -14.172 -10.039 1 95.19 40 HIS B N 1
ATOM 1425 C CA . HIS B 1 40 ? -16.453 -15.328 -9.922 1 95.19 40 HIS B CA 1
ATOM 1426 C C . HIS B 1 40 ? -17.859 -14.914 -9.523 1 95.19 40 HIS B C 1
ATOM 1428 O O . HIS B 1 40 ? -18.797 -15.719 -9.578 1 95.19 40 HIS B O 1
ATOM 1434 N N . GLY B 1 41 ? -18 -13.641 -9.023 1 98.31 41 GLY B N 1
ATOM 1435 C CA . GLY B 1 41 ? -19.312 -13.164 -8.648 1 98.31 41 GLY B CA 1
ATOM 1436 C C . GLY B 1 41 ? -19.672 -13.492 -7.211 1 98.31 41 GLY B C 1
ATOM 1437 O O . GLY B 1 41 ? -18.922 -14.172 -6.512 1 98.31 41 GLY B O 1
ATOM 1438 N N . PHE B 1 42 ? -20.828 -13.055 -6.805 1 98.62 42 PHE B N 1
ATOM 1439 C CA . PHE B 1 42 ? -21.25 -13.039 -5.41 1 98.62 42 PHE B CA 1
ATOM 1440 C C . PHE B 1 42 ? -21.391 -14.453 -4.867 1 98.62 42 PHE B C 1
ATOM 1442 O O . PHE B 1 42 ? -20.734 -14.82 -3.9 1 98.62 42 PHE B O 1
ATOM 1449 N N . SER B 1 43 ? -22.172 -15.336 -5.492 1 98.56 43 SER B N 1
ATOM 1450 C CA . SER B 1 43 ? -22.484 -16.672 -4.984 1 98.56 43 SER B CA 1
ATOM 1451 C C . SER B 1 43 ? -21.234 -17.547 -4.914 1 98.56 43 SER B C 1
ATOM 1453 O O . SER B 1 43 ? -21 -18.219 -3.914 1 98.56 43 SER B O 1
ATOM 1455 N N . ALA B 1 44 ? -20.484 -17.484 -5.969 1 98 44 ALA B N 1
ATOM 1456 C CA . ALA B 1 44 ? -19.266 -18.281 -6.004 1 98 44 ALA B CA 1
ATOM 1457 C C . ALA B 1 44 ? -18.281 -17.828 -4.93 1 98 44 ALA B C 1
ATOM 1459 O O . ALA B 1 44 ? -17.578 -18.641 -4.32 1 98 44 ALA B O 1
ATOM 1460 N N . THR B 1 45 ? -18.188 -16.516 -4.699 1 97.81 45 THR B N 1
ATOM 1461 C CA . THR B 1 45 ? -17.297 -15.984 -3.666 1 97.81 45 THR B CA 1
ATOM 1462 C C . THR B 1 45 ? -17.75 -16.438 -2.281 1 97.81 45 THR B C 1
ATOM 1464 O O . THR B 1 45 ? -16.938 -16.906 -1.482 1 97.81 45 THR B O 1
ATOM 1467 N N . VAL B 1 46 ? -19.031 -16.359 -2.012 1 98.31 46 VAL B N 1
ATOM 1468 C CA . VAL B 1 46 ? -19.562 -16.766 -0.716 1 98.31 46 VAL B CA 1
ATOM 1469 C C . VAL B 1 46 ? -19.312 -18.25 -0.499 1 98.31 46 VAL B C 1
ATOM 1471 O O . VAL B 1 46 ? -18.906 -18.672 0.59 1 98.31 46 VAL B O 1
ATOM 1474 N N . ASN B 1 47 ? -19.484 -19.047 -1.521 1 98.12 47 ASN B N 1
ATOM 1475 C CA . ASN B 1 47 ? -19.25 -20.484 -1.435 1 98.12 47 ASN B CA 1
ATOM 1476 C C . ASN B 1 47 ? -17.781 -20.781 -1.173 1 98.12 47 ASN B C 1
ATOM 1478 O O . ASN B 1 47 ? -17.453 -21.672 -0.39 1 98.12 47 ASN B O 1
ATOM 1482 N N . PHE B 1 48 ? -16.906 -20.062 -1.842 1 96.38 48 PHE B N 1
ATOM 1483 C CA . PHE B 1 48 ? -15.477 -20.234 -1.618 1 96.38 48 PHE B CA 1
ATOM 1484 C C . PHE B 1 48 ? -15.109 -19.938 -0.171 1 96.38 48 PHE B C 1
ATOM 1486 O O . PHE B 1 48 ? -14.406 -20.703 0.476 1 96.38 48 PHE B O 1
ATOM 1493 N N . PHE B 1 49 ? -15.594 -18.766 0.303 1 97.56 49 PHE B N 1
ATOM 1494 C CA . PHE B 1 49 ? -15.297 -18.391 1.683 1 97.56 49 PHE B CA 1
ATOM 1495 C C . PHE B 1 49 ? -15.82 -19.438 2.65 1 97.56 49 PHE B C 1
ATOM 1497 O O . PHE B 1 49 ? -15.141 -19.797 3.617 1 97.56 49 PHE B O 1
ATOM 1504 N N . SER B 1 50 ? -16.984 -19.938 2.381 1 97.75 50 SER B N 1
ATOM 1505 C CA . SER B 1 50 ? -17.547 -21 3.219 1 97.75 50 SER B CA 1
ATOM 1506 C C . SER B 1 50 ? -16.641 -22.234 3.23 1 97.75 50 SER B C 1
ATOM 1508 O O . SER B 1 50 ? -16.422 -22.828 4.281 1 97.75 50 SER B O 1
ATOM 1510 N N . SER B 1 51 ? -16.156 -22.609 2.1 1 97.19 51 SER B N 1
ATOM 1511 C CA . SER B 1 51 ? -15.281 -23.781 1.983 1 97.19 51 SER B CA 1
ATOM 1512 C C . SER B 1 51 ? -13.992 -23.578 2.777 1 97.19 51 SER B C 1
ATOM 1514 O O . SER B 1 51 ? -13.312 -24.547 3.127 1 97.19 51 SER B O 1
ATOM 1516 N N . GLN B 1 52 ? -13.633 -22.25 3.012 1 94.56 52 GLN B N 1
ATOM 1517 C CA . GLN B 1 52 ? -12.438 -21.938 3.785 1 94.56 52 GLN B CA 1
ATOM 1518 C C . GLN B 1 52 ? -12.773 -21.734 5.262 1 94.56 52 GLN B C 1
ATOM 1520 O O . GLN B 1 52 ? -11.945 -21.266 6.035 1 94.56 52 GLN B O 1
ATOM 1525 N N . GLY B 1 53 ? -14.055 -21.906 5.652 1 96.75 53 GLY B N 1
ATOM 1526 C CA . GLY B 1 53 ? -14.469 -21.812 7.043 1 96.75 53 GLY B CA 1
ATOM 1527 C C . GLY B 1 53 ? -14.898 -20.406 7.441 1 96.75 53 GLY B C 1
ATOM 1528 O O . GLY B 1 53 ? -15.086 -20.125 8.625 1 96.75 53 GLY B O 1
ATOM 1529 N N . ILE B 1 54 ? -15.023 -19.531 6.508 1 96.88 54 ILE B N 1
ATOM 1530 C CA . ILE B 1 54 ? -15.461 -18.172 6.785 1 96.88 54 ILE B CA 1
ATOM 1531 C C . ILE B 1 54 ? -16.984 -18.094 6.691 1 96.88 54 ILE B C 1
ATOM 1533 O O . ILE B 1 54 ? -17.562 -18.406 5.652 1 96.88 54 ILE B O 1
ATOM 1537 N N . PRO B 1 55 ? -17.656 -17.672 7.758 1 97.94 55 PRO B N 1
ATOM 1538 C CA . PRO B 1 55 ? -19.125 -17.609 7.73 1 97.94 55 PRO B CA 1
ATOM 1539 C C . PRO B 1 55 ? -19.656 -16.609 6.707 1 97.94 55 PRO B C 1
ATOM 1541 O O . PRO B 1 55 ? -19 -15.602 6.43 1 97.94 55 PRO B O 1
ATOM 1544 N N . SER B 1 56 ? -20.875 -16.844 6.258 1 97.56 56 SER B N 1
ATOM 1545 C CA . SER B 1 56 ? -21.484 -16.078 5.184 1 97.56 56 SER B CA 1
ATOM 1546 C C . SER B 1 56 ? -21.594 -14.602 5.555 1 97.56 56 SER B C 1
ATOM 1548 O O . SER B 1 56 ? -21.328 -13.719 4.73 1 97.56 56 SER B O 1
ATOM 1550 N N . PRO B 1 57 ? -21.938 -14.273 6.785 1 98.06 57 PRO B N 1
ATOM 1551 C CA . PRO B 1 57 ? -22.016 -12.844 7.102 1 98.06 57 PRO B CA 1
ATOM 1552 C C . PRO B 1 57 ? -20.672 -12.125 6.938 1 98.06 57 PRO B C 1
ATOM 1554 O O . PRO B 1 57 ? -20.641 -10.977 6.5 1 98.06 57 PRO B O 1
ATOM 1557 N N . VAL B 1 58 ? -19.641 -12.82 7.25 1 98.19 58 VAL B N 1
ATOM 1558 C CA . VAL B 1 58 ? -18.312 -12.234 7.102 1 98.19 58 VAL B CA 1
ATOM 1559 C C . VAL B 1 58 ? -17.984 -12.062 5.621 1 98.19 58 VAL B C 1
ATOM 1561 O O . VAL B 1 58 ? -17.469 -11.023 5.203 1 98.19 58 VAL B O 1
ATOM 1564 N N . SER B 1 59 ? -18.344 -13.094 4.867 1 98.25 59 SER B N 1
ATOM 1565 C CA . SER B 1 59 ? -18.094 -13.016 3.432 1 98.25 59 SER B CA 1
ATOM 1566 C C . SER B 1 59 ? -18.828 -11.836 2.807 1 98.25 59 SER B C 1
ATOM 1568 O O . SER B 1 59 ? -18.281 -11.141 1.951 1 98.25 59 SER B O 1
ATOM 1570 N N . VAL B 1 60 ? -20.016 -11.633 3.246 1 98.62 60 VAL B N 1
ATOM 1571 C CA . VAL B 1 60 ? -20.812 -10.539 2.707 1 98.62 60 VAL B CA 1
ATOM 1572 C C . VAL B 1 60 ? -20.188 -9.203 3.088 1 98.62 60 VAL B C 1
ATOM 1574 O O . VAL B 1 60 ? -20.109 -8.289 2.262 1 98.62 60 VAL B O 1
ATOM 1577 N N . LEU B 1 61 ? -19.703 -9.109 4.262 1 98.75 61 LEU B N 1
ATOM 1578 C CA . LEU B 1 61 ? -19.078 -7.875 4.711 1 98.75 61 LEU B CA 1
ATOM 1579 C C . LEU B 1 61 ? -17.797 -7.602 3.928 1 98.75 61 LEU B C 1
ATOM 1581 O O . LEU B 1 61 ? -17.484 -6.449 3.623 1 98.75 61 LEU B O 1
ATOM 1585 N N . VAL B 1 62 ? -17.047 -8.664 3.635 1 98.88 62 VAL B N 1
ATOM 1586 C CA . VAL B 1 62 ? -15.836 -8.523 2.83 1 98.88 62 VAL B CA 1
ATOM 1587 C C . VAL B 1 62 ? -16.188 -7.945 1.461 1 98.88 62 VAL B C 1
ATOM 1589 O O . VAL B 1 62 ? -15.578 -6.973 1.012 1 98.88 62 VAL B O 1
ATOM 1592 N N . ILE B 1 63 ? -17.234 -8.5 0.856 1 98.88 63 ILE B N 1
ATOM 1593 C CA . ILE B 1 63 ? -17.656 -8.086 -0.478 1 98.88 63 ILE B CA 1
ATOM 1594 C C . ILE B 1 63 ? -18.109 -6.629 -0.446 1 98.88 63 ILE B C 1
ATOM 1596 O O . ILE B 1 63 ? -17.75 -5.836 -1.314 1 98.88 63 ILE B O 1
ATOM 1600 N N . LEU B 1 64 ? -18.844 -6.27 0.556 1 98.81 64 LEU B N 1
ATOM 1601 C CA . LEU B 1 64 ? -19.344 -4.906 0.678 1 98.81 64 LEU B CA 1
ATOM 1602 C C . LEU B 1 64 ? -18.203 -3.922 0.904 1 98.81 64 LEU B C 1
ATOM 1604 O O . LEU B 1 64 ? -18.188 -2.844 0.308 1 98.81 64 LEU B O 1
ATOM 1608 N N . ALA B 1 65 ? -17.312 -4.266 1.72 1 98.94 65 ALA B N 1
ATOM 1609 C CA . ALA B 1 65 ? -16.188 -3.383 2.02 1 98.94 65 ALA B CA 1
ATOM 1610 C C . ALA B 1 65 ? -15.336 -3.133 0.776 1 98.94 65 ALA B C 1
ATOM 1612 O O . ALA B 1 65 ? -14.961 -1.994 0.493 1 98.94 65 ALA B O 1
ATOM 1613 N N . GLU B 1 66 ? -15.102 -4.188 0.023 1 98.94 66 GLU B N 1
ATOM 1614 C CA . GLU B 1 66 ? -14.227 -4.062 -1.138 1 98.94 66 GLU B CA 1
ATOM 1615 C C . GLU B 1 66 ? -14.961 -3.432 -2.318 1 98.94 66 GLU B C 1
ATOM 1617 O O . GLU B 1 66 ? -14.328 -2.959 -3.266 1 98.94 66 GLU B O 1
ATOM 1622 N N . SER B 1 67 ? -16.297 -3.453 -2.281 1 98.81 67 SER B N 1
ATOM 1623 C CA . SER B 1 67 ? -17.078 -2.834 -3.355 1 98.81 67 SER B CA 1
ATOM 1624 C C . SER B 1 67 ? -17.484 -1.411 -2.99 1 98.81 67 SER B C 1
ATOM 1626 O O . SER B 1 67 ? -16.906 -0.445 -3.498 1 98.81 67 SER B O 1
ATOM 1628 N N . PHE B 1 68 ? -18.219 -1.291 -1.977 1 98.88 68 PHE B N 1
ATOM 1629 C CA . PHE B 1 68 ? -18.781 0.005 -1.626 1 98.88 68 PHE B CA 1
ATOM 1630 C C . PHE B 1 68 ? -17.812 0.812 -0.779 1 98.88 68 PHE B C 1
ATOM 1632 O O . PHE B 1 68 ? -17.766 2.041 -0.868 1 98.88 68 PHE B O 1
ATOM 1639 N N . GLY B 1 69 ? -17.062 0.098 0.065 1 98.94 69 GLY B N 1
ATOM 1640 C CA . GLY B 1 69 ? -16 0.804 0.77 1 98.94 69 GLY B CA 1
ATOM 1641 C C . GLY B 1 69 ? -14.984 1.426 -0.16 1 98.94 69 GLY B C 1
ATOM 1642 O O . GLY B 1 69 ? -14.57 2.572 0.035 1 98.94 69 GLY B O 1
ATOM 1643 N N . ALA B 1 70 ? -14.633 0.663 -1.149 1 98.94 70 ALA B N 1
ATOM 1644 C CA . ALA B 1 70 ? -13.664 1.178 -2.117 1 98.94 70 ALA B CA 1
ATOM 1645 C C . ALA B 1 70 ? -14.25 2.35 -2.904 1 98.94 70 ALA B C 1
ATOM 1647 O O . ALA B 1 70 ? -13.562 3.346 -3.143 1 98.94 70 ALA B O 1
ATOM 1648 N N . LEU B 1 71 ? -15.477 2.279 -3.297 1 98.94 71 LEU B N 1
ATOM 1649 C CA . LEU B 1 71 ? -16.141 3.398 -3.951 1 98.94 71 LEU B CA 1
ATOM 1650 C C . LEU B 1 71 ? -16.203 4.609 -3.027 1 98.94 71 LEU B C 1
ATOM 1652 O O . LEU B 1 71 ? -16 5.742 -3.469 1 98.94 71 LEU B O 1
ATOM 1656 N N . GLY B 1 72 ? -16.516 4.34 -1.791 1 98.94 72 GLY B N 1
ATOM 1657 C CA . GLY B 1 72 ? -16.5 5.406 -0.798 1 98.94 72 GLY B CA 1
ATOM 1658 C C . GLY B 1 72 ? -15.156 6.105 -0.698 1 98.94 72 GLY B C 1
ATOM 1659 O O . GLY B 1 72 ? -15.102 7.332 -0.598 1 98.94 72 GLY B O 1
ATOM 1660 N N . LEU B 1 73 ? -14.117 5.316 -0.745 1 98.94 73 LEU B N 1
ATOM 1661 C CA . LEU B 1 73 ? -12.781 5.91 -0.708 1 98.94 73 LEU B CA 1
ATOM 1662 C C . LEU B 1 73 ? -12.531 6.766 -1.945 1 98.94 73 LEU B C 1
ATOM 1664 O O . LEU B 1 73 ? -12.016 7.883 -1.84 1 98.94 73 LEU B O 1
ATOM 1668 N N . LEU B 1 74 ? -12.883 6.332 -3.104 1 98.94 74 LEU B N 1
ATOM 1669 C CA . LEU B 1 74 ? -12.656 7.094 -4.328 1 98.94 74 LEU B CA 1
ATOM 1670 C C . LEU B 1 74 ? -13.391 8.43 -4.277 1 98.94 74 LEU B C 1
ATOM 1672 O O . LEU B 1 74 ? -12.875 9.438 -4.762 1 98.94 74 LEU B O 1
ATOM 1676 N N . LEU B 1 75 ? -14.477 8.445 -3.615 1 98.88 75 LEU B N 1
ATOM 1677 C CA . LEU B 1 75 ? -15.312 9.641 -3.572 1 98.88 75 LEU B CA 1
ATOM 1678 C C . LEU B 1 75 ? -15 10.477 -2.338 1 98.88 75 LEU B C 1
ATOM 1680 O O . LEU B 1 75 ? -15.391 11.641 -2.256 1 98.88 75 LEU B O 1
ATOM 1684 N N . GLY B 1 76 ? -14.312 9.93 -1.43 1 98.88 76 GLY B N 1
ATOM 1685 C CA . GLY B 1 76 ? -14.148 10.562 -0.129 1 98.88 76 GLY B CA 1
ATOM 1686 C C . GLY B 1 76 ? -15.445 10.625 0.665 1 98.88 76 GLY B C 1
ATOM 1687 O O . GLY B 1 76 ? -15.75 11.648 1.28 1 98.88 76 GLY B O 1
ATOM 1688 N N . PHE B 1 77 ? -16.188 9.594 0.567 1 98.62 77 PHE B N 1
ATOM 1689 C CA . PHE B 1 77 ? -17.453 9.477 1.265 1 98.62 77 PHE B CA 1
ATOM 1690 C C . PHE B 1 77 ? -17.359 8.453 2.395 1 98.62 77 PHE B C 1
ATOM 1692 O O . PHE B 1 77 ? -17.156 7.266 2.146 1 98.62 77 PHE B O 1
ATOM 1699 N N . GLY B 1 78 ? -17.641 8.938 3.68 1 98.56 78 GLY B N 1
ATOM 1700 C CA . GLY B 1 78 ? -17.469 8.031 4.801 1 98.56 78 GLY B CA 1
ATOM 1701 C C . GLY B 1 78 ? -16.094 7.406 4.863 1 98.56 78 GLY B C 1
ATOM 1702 O O . GLY B 1 78 ? -15.961 6.195 5.051 1 98.56 78 GLY B O 1
ATOM 1703 N N . THR B 1 79 ? -15.102 8.172 4.676 1 98.94 79 THR B N 1
ATOM 1704 C CA . THR B 1 79 ? -13.742 7.699 4.473 1 98.94 79 THR B CA 1
ATOM 1705 C C . THR B 1 79 ? -13.281 6.844 5.652 1 98.94 79 THR B C 1
ATOM 1707 O O . THR B 1 79 ? -12.727 5.758 5.461 1 98.94 79 THR B O 1
ATOM 1710 N N . ARG B 1 80 ? -13.531 7.238 6.844 1 98.94 80 ARG B N 1
ATOM 1711 C CA . ARG B 1 80 ? -13.055 6.52 8.023 1 98.94 80 ARG B CA 1
ATOM 1712 C C . ARG B 1 80 ? -13.719 5.152 8.133 1 98.94 80 ARG B C 1
ATOM 1714 O O . ARG B 1 80 ? -13.055 4.164 8.469 1 98.94 80 ARG B O 1
ATOM 1721 N N . VAL B 1 81 ? -14.984 5.078 7.785 1 98.88 81 VAL B N 1
ATOM 1722 C CA . VAL B 1 81 ? -15.719 3.814 7.828 1 98.88 81 VAL B CA 1
ATOM 1723 C C . VAL B 1 81 ? -15.234 2.902 6.699 1 98.88 81 VAL B C 1
ATOM 1725 O O . VAL B 1 81 ? -15 1.711 6.914 1 98.88 81 VAL B O 1
ATOM 1728 N N . SER B 1 82 ? -15.133 3.465 5.535 1 98.94 82 SER B N 1
ATOM 1729 C CA . SER B 1 82 ? -14.633 2.719 4.387 1 98.94 82 SER B CA 1
ATOM 1730 C C . SER B 1 82 ? -13.242 2.156 4.656 1 98.94 82 SER B C 1
ATOM 1732 O O . SER B 1 82 ? -12.984 0.976 4.41 1 98.94 82 SER B O 1
ATOM 1734 N N . ALA B 1 83 ? -12.391 3.002 5.203 1 99 83 ALA B N 1
ATOM 1735 C CA . ALA B 1 83 ? -11.023 2.588 5.504 1 99 83 ALA B CA 1
ATOM 1736 C C . ALA B 1 83 ? -11.008 1.49 6.562 1 99 83 ALA B C 1
ATOM 1738 O O . ALA B 1 83 ? -10.242 0.527 6.453 1 99 83 ALA B O 1
ATOM 1739 N N . LEU B 1 84 ? -11.797 1.639 7.551 1 98.94 84 LEU B N 1
ATOM 1740 C CA . LEU B 1 84 ? -11.875 0.617 8.586 1 98.94 84 LEU B CA 1
ATOM 1741 C C . LEU B 1 84 ? -12.312 -0.721 8 1 98.94 84 LEU B C 1
ATOM 1743 O O . LEU B 1 84 ? -11.703 -1.756 8.281 1 98.94 84 LEU B O 1
ATOM 1747 N N . GLY B 1 85 ? -13.367 -0.705 7.227 1 98.94 85 GLY B N 1
ATOM 1748 C CA . GLY B 1 85 ? -13.852 -1.929 6.605 1 98.94 85 GLY B CA 1
ATOM 1749 C C . GLY B 1 85 ? -12.805 -2.619 5.754 1 98.94 85 GLY B C 1
ATOM 1750 O O . GLY B 1 85 ? -12.562 -3.818 5.91 1 98.94 85 GLY B O 1
ATOM 1751 N N . ILE B 1 86 ? -12.188 -1.893 4.906 1 98.94 86 ILE B N 1
ATOM 1752 C CA . ILE B 1 86 ? -11.172 -2.449 4.02 1 98.94 86 ILE B CA 1
ATOM 1753 C C . ILE B 1 86 ? -9.977 -2.922 4.836 1 98.94 86 ILE B C 1
ATOM 1755 O O . ILE B 1 86 ? -9.406 -3.98 4.562 1 98.94 86 ILE B O 1
ATOM 1759 N N . GLY B 1 87 ? -9.57 -2.104 5.863 1 98.94 87 GLY B N 1
ATOM 1760 C CA . GLY B 1 87 ? -8.477 -2.51 6.734 1 98.94 87 GLY B CA 1
ATOM 1761 C C . GLY B 1 87 ? -8.727 -3.84 7.418 1 98.94 87 GLY B C 1
ATOM 1762 O O . GLY B 1 87 ? -7.832 -4.688 7.484 1 98.94 87 GLY B O 1
ATOM 1763 N N . LEU B 1 88 ? -9.906 -4.008 7.91 1 98.88 88 LEU B N 1
ATOM 1764 C CA . LEU B 1 88 ? -10.25 -5.258 8.578 1 98.88 88 LEU B CA 1
ATOM 1765 C C . LEU B 1 88 ? -10.211 -6.426 7.598 1 98.88 88 LEU B C 1
ATOM 1767 O O . LEU B 1 88 ? -9.758 -7.52 7.945 1 98.88 88 LEU B O 1
ATOM 1771 N N . VAL B 1 89 ? -10.695 -6.223 6.406 1 98.88 89 VAL B N 1
ATOM 1772 C CA . VAL B 1 89 ? -10.625 -7.25 5.375 1 98.88 89 VAL B CA 1
ATOM 1773 C C . VAL B 1 89 ? -9.172 -7.617 5.109 1 98.88 89 VAL B C 1
ATOM 1775 O O . VAL B 1 89 ? -8.828 -8.797 5.027 1 98.88 89 VAL B O 1
ATOM 1778 N N . MET B 1 90 ? -8.344 -6.629 5.016 1 98.88 90 MET B N 1
ATOM 1779 C CA . MET B 1 90 ? -6.941 -6.875 4.691 1 98.88 90 MET B CA 1
ATOM 1780 C C . MET B 1 90 ? -6.227 -7.555 5.855 1 98.88 90 MET B C 1
ATOM 1782 O O . MET B 1 90 ? -5.316 -8.359 5.645 1 98.88 90 MET B O 1
ATOM 1786 N N . ILE B 1 91 ? -6.609 -7.23 7.09 1 98.88 91 ILE B N 1
ATOM 1787 C CA . ILE B 1 91 ? -6.055 -7.93 8.242 1 98.88 91 ILE B CA 1
ATOM 1788 C C . ILE B 1 91 ? -6.434 -9.406 8.18 1 98.88 91 ILE B C 1
ATOM 1790 O O . ILE B 1 91 ? -5.578 -10.281 8.359 1 98.88 91 ILE B O 1
ATOM 1794 N N . GLY B 1 92 ? -7.711 -9.68 7.945 1 98.25 92 GLY B N 1
ATOM 1795 C CA . GLY B 1 92 ? -8.125 -11.062 7.777 1 98.25 92 GLY B CA 1
ATOM 1796 C C . GLY B 1 92 ? -7.387 -11.781 6.664 1 98.25 92 GLY B C 1
ATOM 1797 O O . GLY B 1 92 ? -6.965 -12.922 6.828 1 98.25 92 GLY B O 1
ATOM 1798 N N . ALA B 1 93 ? -7.215 -11.133 5.539 1 97.56 93 ALA B N 1
ATOM 1799 C CA . ALA B 1 93 ? -6.508 -11.719 4.406 1 97.56 93 ALA B CA 1
ATOM 1800 C C . ALA B 1 93 ? -5.043 -11.977 4.746 1 97.56 93 ALA B C 1
ATOM 1802 O O . ALA B 1 93 ? -4.469 -12.992 4.34 1 97.56 93 ALA B O 1
ATOM 1803 N N . ALA B 1 94 ? -4.453 -11.023 5.473 1 98.38 94 ALA B N 1
ATOM 1804 C CA . ALA B 1 94 ? -3.066 -11.211 5.895 1 98.38 94 ALA B CA 1
ATOM 1805 C C . ALA B 1 94 ? -2.928 -12.445 6.789 1 98.38 94 ALA B C 1
ATOM 1807 O O . ALA B 1 94 ? -1.988 -13.227 6.633 1 98.38 94 ALA B O 1
ATOM 1808 N N . ILE B 1 95 ? -3.832 -12.562 7.727 1 97.62 95 ILE B N 1
ATOM 1809 C CA . ILE B 1 95 ? -3.809 -13.719 8.617 1 97.62 95 ILE B CA 1
ATOM 1810 C C . ILE B 1 95 ? -3.973 -15 7.809 1 97.62 95 ILE B C 1
ATOM 1812 O O . ILE B 1 95 ? -3.264 -15.984 8.039 1 97.62 95 ILE B O 1
ATOM 1816 N N . TYR B 1 96 ? -4.848 -15.008 6.852 1 94.44 96 TYR B N 1
ATOM 1817 C CA . TYR B 1 96 ? -5.074 -16.156 5.992 1 94.44 96 TYR B CA 1
ATOM 1818 C C . TYR B 1 96 ? -3.822 -16.5 5.195 1 94.44 96 TYR B C 1
ATOM 1820 O O . TYR B 1 96 ? -3.479 -17.688 5.043 1 94.44 96 TYR B O 1
ATOM 1828 N N . GLN B 1 97 ? -3.139 -15.484 4.727 1 95.62 97 GLN B N 1
ATOM 1829 C CA . GL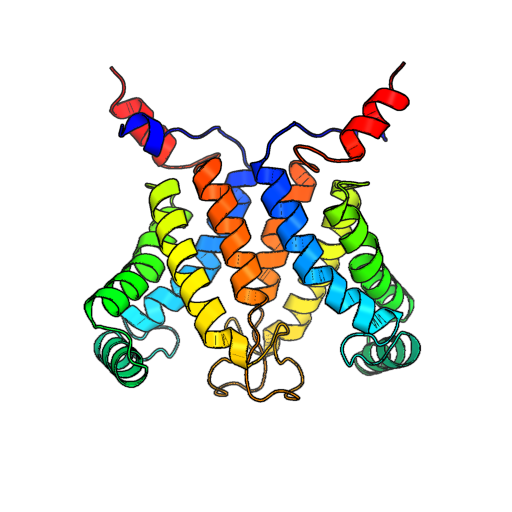N B 1 97 ? -2.021 -15.688 3.809 1 95.62 97 GLN B CA 1
ATOM 1830 C C . GLN B 1 97 ? -0.714 -15.891 4.57 1 95.62 97 GLN B C 1
ATOM 1832 O O . GLN B 1 97 ? 0.309 -16.234 3.975 1 95.62 97 GLN B O 1
ATOM 1837 N N . ARG B 1 98 ? -0.694 -15.773 5.867 1 96.38 98 ARG B N 1
ATOM 1838 C CA . ARG B 1 98 ? 0.534 -15.812 6.652 1 96.38 98 ARG B CA 1
ATOM 1839 C C . ARG B 1 98 ? 1.25 -17.141 6.492 1 96.38 98 ARG B C 1
ATOM 1841 O O . ARG B 1 98 ? 2.471 -17.234 6.652 1 96.38 98 ARG B O 1
ATOM 1848 N N . GLN B 1 99 ? 0.498 -18.172 6.133 1 95.25 99 GLN B N 1
ATOM 1849 C CA . GLN B 1 99 ? 1.084 -19.5 5.953 1 95.25 99 GLN B CA 1
ATOM 1850 C C . GLN B 1 99 ? 2.045 -19.516 4.77 1 95.25 99 GLN B C 1
ATOM 1852 O O . GLN B 1 99 ? 2.898 -20.406 4.672 1 95.25 99 GLN B O 1
ATOM 1857 N N . ASN B 1 100 ? 1.874 -18.547 3.869 1 94.81 100 ASN B N 1
ATOM 1858 C CA . ASN B 1 100 ? 2.711 -18.469 2.676 1 94.81 100 ASN B CA 1
ATOM 1859 C C . ASN B 1 100 ? 3.914 -17.562 2.891 1 94.81 100 ASN B C 1
ATOM 1861 O O . ASN B 1 100 ? 4.723 -17.375 1.982 1 94.81 100 ASN B O 1
ATOM 1865 N N . GLY B 1 101 ? 4.051 -16.938 4.121 1 95.44 101 GLY B N 1
ATOM 1866 C CA . GLY B 1 101 ? 5.188 -16.094 4.43 1 95.44 101 GLY B CA 1
ATOM 1867 C C . GLY B 1 101 ? 4.926 -14.625 4.16 1 95.44 101 GLY B C 1
ATOM 1868 O O . GLY B 1 101 ? 3.773 -14.211 4.004 1 95.44 101 GLY B O 1
ATOM 1869 N N . PHE B 1 102 ? 5.98 -13.844 4.086 1 97.5 102 PHE B N 1
ATOM 1870 C CA . PHE B 1 102 ? 5.93 -12.391 4.012 1 97.5 102 PHE B CA 1
ATOM 1871 C C . PHE B 1 102 ? 5.898 -11.922 2.562 1 97.5 102 PHE B C 1
ATOM 1873 O O . PHE B 1 102 ? 5.059 -11.102 2.189 1 97.5 102 PHE B O 1
ATOM 1880 N N . PHE B 1 103 ? 6.629 -12.531 1.675 1 96.94 103 PHE B N 1
ATOM 1881 C CA . PHE B 1 103 ? 6.934 -12.008 0.348 1 96.94 103 PHE B CA 1
ATOM 1882 C C . PHE B 1 103 ? 5.875 -12.438 -0.66 1 96.94 103 PHE B C 1
ATOM 1884 O O . PHE B 1 103 ? 5.348 -13.547 -0.576 1 96.94 103 PHE B O 1
ATOM 1891 N N . MET B 1 104 ? 5.652 -11.516 -1.62 1 95.5 104 MET B N 1
ATOM 1892 C CA . MET B 1 104 ? 4.945 -11.969 -2.814 1 95.5 104 MET B CA 1
ATOM 1893 C C . MET B 1 104 ? 5.77 -13 -3.58 1 95.5 104 MET B C 1
ATOM 1895 O O . MET B 1 104 ? 6.996 -13.031 -3.463 1 95.5 104 MET B O 1
ATOM 1899 N N . ASN B 1 105 ? 5.117 -13.711 -4.422 1 92.81 105 ASN B N 1
ATOM 1900 C CA . ASN B 1 105 ? 5.758 -14.836 -5.094 1 92.81 105 ASN B CA 1
ATOM 1901 C C . ASN B 1 105 ? 6.094 -14.508 -6.543 1 92.81 105 ASN B C 1
ATOM 1903 O O . ASN B 1 105 ? 5.707 -15.234 -7.457 1 92.81 105 ASN B O 1
ATOM 1907 N N . TRP B 1 106 ? 6.914 -13.562 -6.723 1 87.75 106 TRP B N 1
ATOM 1908 C CA . TRP B 1 106 ? 7.23 -13.047 -8.047 1 87.75 106 TRP B CA 1
ATOM 1909 C C . TRP B 1 106 ? 7.93 -14.102 -8.898 1 87.75 106 TRP B C 1
ATO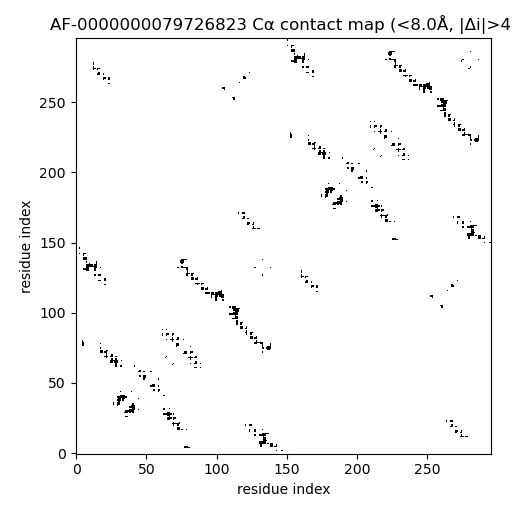M 1911 O O . TRP B 1 106 ? 7.812 -14.102 -10.125 1 87.75 106 TRP B O 1
ATOM 1921 N N . PHE B 1 107 ? 8.602 -15.055 -8.18 1 82.06 107 PHE B N 1
ATOM 1922 C CA . PHE B 1 107 ? 9.461 -15.977 -8.922 1 82.06 107 PHE B CA 1
ATOM 1923 C C . PHE B 1 107 ? 8.938 -17.406 -8.828 1 82.06 107 PHE B C 1
ATOM 1925 O O . PHE B 1 107 ? 9.609 -18.344 -9.266 1 82.06 107 PHE B O 1
ATOM 1932 N N . GLY B 1 108 ? 7.844 -17.547 -8.195 1 83 108 GLY B N 1
ATOM 1933 C CA . GLY B 1 108 ? 7.23 -18.875 -8.141 1 83 108 GLY B CA 1
ATOM 1934 C C . GLY B 1 108 ? 7.977 -19.844 -7.242 1 83 108 GLY B C 1
ATOM 1935 O O . GLY B 1 108 ? 8 -21.047 -7.504 1 83 108 GLY B O 1
ATOM 1936 N N . SER B 1 109 ? 8.602 -19.297 -6.219 1 82.12 109 SER B N 1
ATOM 1937 C CA . SER B 1 109 ? 9.453 -20.125 -5.367 1 82.12 109 SER B CA 1
ATOM 1938 C C . SER B 1 109 ? 8.758 -20.469 -4.059 1 82.12 109 SER B C 1
ATOM 1940 O O . SER B 1 109 ? 9.367 -21.047 -3.158 1 82.12 109 SER B O 1
ATOM 1942 N N . GLN B 1 110 ? 7.523 -20.094 -3.932 1 86.31 110 GLN B N 1
ATOM 1943 C CA . GLN B 1 110 ? 6.738 -20.344 -2.725 1 86.31 110 GLN B CA 1
ATOM 1944 C C . GLN B 1 110 ? 5.438 -21.062 -3.047 1 86.31 110 GLN B C 1
ATOM 1946 O O . GLN B 1 110 ? 5.062 -21.188 -4.215 1 86.31 110 GLN B O 1
ATOM 1951 N N . THR B 1 111 ? 4.859 -21.562 -2.096 1 87.44 111 THR B N 1
ATOM 1952 C CA . THR B 1 111 ? 3.619 -22.312 -2.258 1 87.44 111 THR B CA 1
ATOM 1953 C C . THR B 1 111 ? 2.463 -21.375 -2.617 1 87.44 111 THR B C 1
ATOM 1955 O O . THR B 1 111 ? 1.483 -21.812 -3.23 1 87.44 111 THR B O 1
ATOM 1958 N N . GLY B 1 112 ? 2.572 -20.109 -2.234 1 91.56 112 GLY B N 1
ATOM 1959 C CA . GLY B 1 112 ? 1.548 -19.109 -2.471 1 91.56 112 GLY B CA 1
ATOM 1960 C C . GLY B 1 112 ? 2.061 -17.688 -2.326 1 91.56 112 GLY B C 1
ATOM 1961 O O . GLY B 1 112 ? 3.271 -17.453 -2.316 1 91.56 112 GLY B O 1
ATOM 1962 N N . GLU B 1 113 ? 1.157 -16.781 -2.307 1 94.5 113 GLU B N 1
ATOM 1963 C CA . GLU B 1 113 ? 1.496 -15.375 -2.188 1 94.5 113 GLU B CA 1
ATOM 1964 C C . GLU B 1 113 ? 1.578 -14.945 -0.724 1 94.5 113 GLU B C 1
ATOM 1966 O O . GLU B 1 113 ? 0.719 -15.305 0.082 1 94.5 113 GLU B O 1
ATOM 1971 N N . GLY B 1 114 ? 2.646 -14.203 -0.349 1 96.25 114 GLY B N 1
ATOM 1972 C CA . GLY B 1 114 ? 2.779 -13.719 1.015 1 96.25 114 GLY B CA 1
ATOM 1973 C C . GLY B 1 114 ? 1.86 -12.555 1.323 1 96.25 114 GLY B C 1
ATOM 1974 O O . GLY B 1 114 ? 0.956 -12.242 0.544 1 96.25 114 GLY B O 1
ATOM 1975 N N . PHE B 1 115 ? 2.129 -11.922 2.551 1 98 115 PHE B N 1
ATOM 1976 C CA . PHE B 1 115 ? 1.124 -10.984 3.027 1 98 115 PHE B CA 1
ATOM 1977 C C . PHE B 1 115 ? 1.657 -9.555 2.984 1 98 115 PHE B C 1
ATOM 1979 O O . PHE B 1 115 ? 1.073 -8.648 3.584 1 98 115 PHE B O 1
ATOM 1986 N N . GLU B 1 116 ? 2.738 -9.25 2.303 1 98.25 116 GLU B N 1
ATOM 1987 C CA . GLU B 1 116 ? 3.285 -7.895 2.289 1 98.25 116 GLU B CA 1
ATOM 1988 C C . GLU B 1 116 ? 2.35 -6.93 1.566 1 98.25 116 GLU B C 1
ATOM 1990 O O . GLU B 1 116 ? 2.258 -5.758 1.933 1 98.25 116 GLU B O 1
ATOM 1995 N N . TYR B 1 117 ? 1.646 -7.457 0.504 1 98.62 117 TYR B N 1
ATOM 1996 C CA . TYR B 1 117 ? 0.604 -6.672 -0.151 1 98.62 117 TYR B CA 1
ATOM 1997 C C . TYR B 1 117 ? -0.431 -6.191 0.857 1 98.62 117 TYR B C 1
ATOM 1999 O O . TYR B 1 117 ? -0.79 -5.012 0.872 1 98.62 117 TYR B O 1
ATOM 2007 N N . HIS B 1 118 ? -0.888 -7.051 1.653 1 98.88 118 HIS B N 1
ATOM 2008 C CA . HIS B 1 118 ? -1.923 -6.75 2.637 1 98.88 118 HIS B CA 1
ATOM 2009 C C . HIS B 1 118 ? -1.433 -5.738 3.664 1 98.88 118 HIS B C 1
ATOM 2011 O O . HIS B 1 118 ? -2.197 -4.879 4.109 1 98.88 118 HIS B O 1
ATOM 2017 N N . LEU B 1 119 ? -0.18 -5.797 3.998 1 98.94 119 LEU B N 1
ATOM 2018 C CA . LEU B 1 119 ? 0.386 -4.848 4.953 1 98.94 119 LEU B CA 1
ATOM 2019 C C . LEU B 1 119 ? 0.331 -3.426 4.402 1 98.94 119 LEU B C 1
ATOM 2021 O O . LEU B 1 119 ? 0.042 -2.48 5.141 1 98.94 119 LEU B O 1
ATOM 2025 N N . LEU B 1 120 ? 0.661 -3.289 3.137 1 98.94 120 LEU B N 1
ATOM 2026 C CA . LEU B 1 120 ? 0.59 -1.969 2.521 1 98.94 120 LEU B CA 1
ATOM 2027 C C . LEU B 1 120 ? -0.831 -1.418 2.578 1 98.94 120 LEU B C 1
ATOM 2029 O O . LEU B 1 120 ? -1.038 -0.261 2.949 1 98.94 120 LEU B O 1
ATOM 2033 N N . ALA B 1 121 ? -1.786 -2.229 2.266 1 98.94 121 ALA B N 1
ATOM 2034 C CA . ALA B 1 121 ? -3.186 -1.812 2.289 1 98.94 121 ALA B CA 1
ATOM 2035 C C . ALA B 1 121 ? -3.637 -1.485 3.709 1 98.94 121 ALA B C 1
ATOM 2037 O O . ALA B 1 121 ? -4.375 -0.521 3.928 1 98.94 121 ALA B O 1
ATOM 2038 N N . ILE B 1 122 ? -3.207 -2.279 4.652 1 99 122 ILE B N 1
ATOM 2039 C CA . ILE B 1 122 ? -3.533 -2.043 6.055 1 99 122 ILE B CA 1
ATOM 2040 C C . ILE B 1 122 ? -2.961 -0.698 6.496 1 99 122 ILE B C 1
ATOM 2042 O O . ILE B 1 122 ? -3.637 0.078 7.176 1 99 122 ILE B O 1
ATOM 2046 N N . GLY B 1 123 ? -1.738 -0.442 6.125 1 98.94 123 GLY B N 1
ATOM 2047 C CA . GLY B 1 123 ? -1.125 0.831 6.469 1 98.94 123 GLY B CA 1
ATOM 2048 C C . GLY B 1 123 ? -1.89 2.025 5.934 1 98.94 123 GLY B C 1
ATOM 2049 O O . GLY B 1 123 ? -2.125 2.996 6.656 1 98.94 123 GLY B O 1
ATOM 2050 N N . ILE B 1 124 ? -2.273 1.927 4.66 1 99 124 ILE B N 1
ATOM 2051 C CA . ILE B 1 124 ? -3.031 3.018 4.055 1 99 124 ILE B CA 1
ATOM 2052 C C . ILE B 1 124 ? -4.387 3.15 4.746 1 99 124 ILE B C 1
ATOM 2054 O O . ILE B 1 124 ? -4.84 4.262 5.023 1 99 124 ILE B O 1
ATOM 2058 N N . SER B 1 125 ? -5.012 2.053 5.027 1 99 125 SER B N 1
ATOM 2059 C CA . SER B 1 125 ? -6.305 2.07 5.707 1 99 125 SER B CA 1
ATOM 2060 C C . SER B 1 125 ? -6.199 2.723 7.078 1 99 125 SER B C 1
ATOM 2062 O O . SER B 1 125 ? -7.051 3.533 7.453 1 99 125 SER B O 1
ATOM 2064 N N . ALA B 1 126 ? -5.203 2.365 7.816 1 98.94 126 ALA B N 1
ATOM 2065 C CA . ALA B 1 126 ? -5.008 2.918 9.148 1 98.94 126 ALA B CA 1
ATOM 2066 C C . ALA B 1 126 ? -4.801 4.43 9.094 1 98.94 126 ALA B C 1
ATOM 2068 O O . ALA B 1 126 ? -5.359 5.168 9.906 1 98.94 126 ALA B O 1
ATOM 2069 N N . LEU B 1 127 ? -4.016 4.793 8.164 1 98.81 127 LEU B N 1
ATOM 2070 C CA . LEU B 1 127 ? -3.779 6.219 7.973 1 98.81 127 LEU B CA 1
ATOM 2071 C C . LEU B 1 127 ? -5.086 6.953 7.691 1 98.81 127 LEU B C 1
ATOM 2073 O O . LEU B 1 127 ? -5.367 7.984 8.305 1 98.81 127 LEU B O 1
ATOM 2077 N N . LEU B 1 128 ? -5.875 6.465 6.82 1 98.94 128 LEU B N 1
ATOM 2078 C CA . LEU B 1 128 ? -7.113 7.121 6.41 1 98.94 128 LEU B CA 1
ATOM 2079 C C . LEU B 1 128 ? -8.141 7.086 7.535 1 98.94 128 LEU B C 1
ATOM 2081 O O . LEU B 1 128 ? -8.93 8.023 7.688 1 98.94 128 LEU B O 1
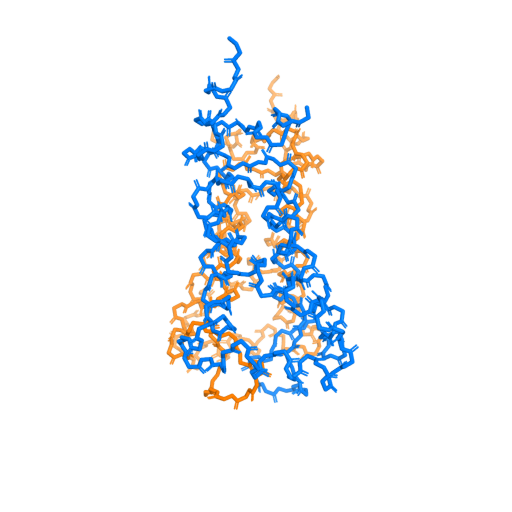ATOM 2085 N N . PHE B 1 129 ? -8.109 6.004 8.273 1 98.88 129 PHE B N 1
ATOM 2086 C CA . PHE B 1 129 ? -9.008 5.918 9.422 1 98.88 129 PHE B CA 1
ATOM 2087 C C . PHE B 1 129 ? -8.727 7.043 10.406 1 98.88 129 PHE B C 1
ATOM 2089 O O . PHE B 1 129 ? -9.656 7.613 10.984 1 98.88 129 PHE B O 1
ATOM 2096 N N . LEU B 1 130 ? -7.504 7.371 10.562 1 98.5 130 LEU B N 1
ATOM 2097 C CA . LEU B 1 130 ? -7.102 8.406 11.508 1 98.5 130 LEU B CA 1
ATOM 2098 C C . LEU B 1 130 ? -7.289 9.797 10.914 1 98.5 130 LEU B C 1
ATOM 2100 O O . LEU B 1 130 ? -7.762 10.711 11.594 1 98.5 130 LEU B O 1
ATOM 2104 N N . ALA B 1 131 ? -6.992 9.945 9.617 1 98.06 131 ALA B N 1
ATOM 2105 C CA . ALA B 1 131 ? -6.809 11.273 9.047 1 98.06 131 ALA B CA 1
ATOM 2106 C C . ALA B 1 131 ? -8.07 11.734 8.328 1 98.06 131 ALA B C 1
ATOM 2108 O O . ALA B 1 131 ? -8.305 12.938 8.18 1 98.06 131 ALA B O 1
ATOM 2109 N N . GLY B 1 132 ? -8.82 10.828 7.781 1 98.44 132 GLY B N 1
ATOM 2110 C CA . GLY B 1 132 ? -9.969 11.18 6.965 1 98.44 132 GLY B CA 1
ATOM 2111 C C . GLY B 1 132 ? -9.656 11.242 5.484 1 98.44 132 GLY B C 1
ATOM 2112 O O . GLY B 1 132 ? -8.672 10.656 5.027 1 98.44 132 GLY B O 1
ATOM 2113 N N . GLY B 1 133 ? -10.562 11.93 4.805 1 98.44 133 GLY B N 1
ATOM 2114 C CA . GLY B 1 133 ? -10.586 11.773 3.359 1 98.44 133 GLY B CA 1
ATOM 2115 C C . GLY B 1 133 ? -9.727 12.797 2.637 1 98.44 133 GLY B C 1
ATOM 2116 O O . GLY B 1 133 ? -9.438 12.641 1.448 1 98.44 133 GLY B O 1
ATOM 2117 N N . GLY B 1 134 ? -9.352 13.789 3.248 1 98.5 134 GLY B N 1
ATOM 2118 C CA . GLY B 1 134 ? -8.469 14.773 2.646 1 98.5 134 GLY B CA 1
ATOM 2119 C C . GLY B 1 134 ? -9.188 15.727 1.707 1 98.5 134 GLY B C 1
ATOM 2120 O O . GLY B 1 134 ? -10.391 15.953 1.849 1 98.5 134 GLY B O 1
ATOM 2121 N N . ALA B 1 135 ? -8.383 16.359 0.842 1 98.62 135 ALA B N 1
ATOM 2122 C CA . ALA B 1 135 ? -8.914 17.312 -0.119 1 98.62 135 ALA B CA 1
ATOM 2123 C C . ALA B 1 135 ? -9.867 16.641 -1.098 1 98.62 135 ALA B C 1
ATOM 2125 O O . ALA B 1 135 ? -9.656 15.484 -1.487 1 98.62 135 ALA B O 1
ATOM 2126 N N . TRP B 1 136 ? -10.945 17.344 -1.438 1 98.44 136 TRP B N 1
ATOM 2127 C CA . TRP B 1 136 ? -11.914 16.922 -2.445 1 98.44 136 TRP B CA 1
ATOM 2128 C C . TRP B 1 136 ? -12.688 15.688 -1.973 1 98.44 136 TRP B C 1
ATOM 2130 O O . TRP B 1 136 ? -13.109 14.859 -2.785 1 98.44 136 TRP B O 1
ATOM 2140 N N . ALA B 1 137 ? -12.781 15.586 -0.713 1 98.81 137 ALA B N 1
ATOM 2141 C CA . ALA B 1 137 ? -13.594 14.508 -0.151 1 98.81 137 ALA B CA 1
ATOM 2142 C C . ALA B 1 137 ? -15.047 14.93 -0.012 1 98.81 137 ALA B C 1
ATOM 2144 O O . ALA B 1 137 ? -15.336 16.031 0.477 1 98.81 137 ALA B O 1
ATOM 2145 N N . LEU B 1 138 ? -15.969 14.117 -0.389 1 98.69 138 LEU B N 1
ATOM 2146 C CA . LEU B 1 138 ? -17.391 14.383 -0.19 1 98.69 138 LEU B CA 1
ATOM 2147 C C . LEU B 1 138 ? -17.703 14.578 1.289 1 98.69 138 LEU B C 1
ATOM 2149 O O . LEU B 1 138 ? -18.656 15.266 1.64 1 98.69 138 LEU B O 1
ATOM 2153 N N . ASP B 1 139 ? -16.891 13.977 2.113 1 98.5 139 ASP B N 1
ATOM 2154 C CA . ASP B 1 139 ? -17.078 14.102 3.557 1 98.5 139 ASP B CA 1
ATOM 2155 C C . ASP B 1 139 ? -17.125 15.562 3.98 1 98.5 139 ASP B C 1
ATOM 2157 O O . ASP B 1 139 ? -17.922 15.945 4.84 1 98.5 139 ASP B O 1
ATOM 2161 N N . SER B 1 140 ? -16.234 16.344 3.398 1 97.62 140 SER B N 1
ATOM 2162 C CA . SER B 1 140 ? -16.172 17.75 3.777 1 97.62 140 SER B CA 1
ATOM 2163 C C . SER B 1 140 ? -17.438 18.5 3.332 1 97.62 140 SER B C 1
ATOM 2165 O O . SER B 1 140 ? -17.906 19.391 4.023 1 97.62 140 SER B O 1
ATOM 2167 N N . VAL B 1 141 ? -17.969 18.125 2.234 1 97.12 141 VAL B N 1
ATOM 2168 C C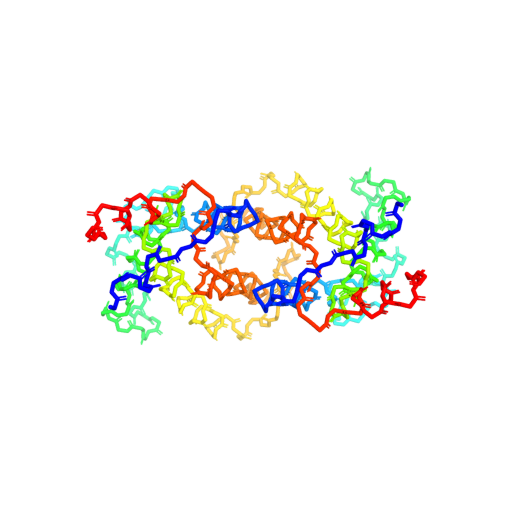A . VAL B 1 141 ? -19.188 18.734 1.712 1 97.12 141 VAL B CA 1
ATOM 2169 C C . VAL B 1 141 ? -20.375 18.375 2.602 1 97.12 141 VAL B C 1
ATOM 2171 O O . VAL B 1 141 ? -21.172 19.234 2.961 1 97.12 141 VAL B O 1
ATOM 2174 N N . LEU B 1 142 ? -20.422 17.172 2.9 1 96.81 142 LEU B N 1
ATOM 2175 C CA . LEU B 1 142 ? -21.531 16.688 3.729 1 96.81 142 LEU B CA 1
ATOM 2176 C C . LEU B 1 142 ? -21.469 17.297 5.125 1 96.81 142 LEU B C 1
ATOM 2178 O O . LEU B 1 142 ? -22.5 17.625 5.711 1 96.81 142 LEU B O 1
ATOM 2182 N N . LEU B 1 143 ? -20.25 17.375 5.656 1 95.94 143 LEU B N 1
ATOM 2183 C CA . LEU B 1 143 ? -20.062 17.969 6.977 1 95.94 143 LEU B CA 1
ATOM 2184 C C . LEU B 1 143 ? -20.594 19.406 7.004 1 95.94 143 LEU B C 1
ATOM 2186 O O . LEU B 1 143 ? -21.25 19.812 7.965 1 95.94 143 LEU B O 1
ATOM 2190 N N . LYS B 1 144 ? -20.344 20.188 5.93 1 94.44 144 LYS B N 1
ATOM 2191 C CA . LYS B 1 144 ? -20.797 21.562 5.828 1 94.44 144 LYS B CA 1
ATOM 2192 C C . LYS B 1 144 ? -22.328 21.625 5.758 1 94.44 144 LYS B C 1
ATOM 2194 O O . LYS B 1 144 ? -22.938 22.594 6.215 1 94.44 144 LYS B O 1
ATOM 2199 N N . ARG B 1 145 ? -22.859 20.594 5.25 1 93.12 145 ARG B N 1
ATOM 2200 C CA . ARG B 1 145 ? -24.297 20.578 5.066 1 93.12 145 ARG B CA 1
ATOM 2201 C C . ARG B 1 145 ? -25.016 20.203 6.363 1 93.12 145 ARG B C 1
ATOM 2203 O O . ARG B 1 145 ? -26.156 20.594 6.582 1 93.12 145 ARG B O 1
ATOM 2210 N N . ILE B 1 146 ? -24.453 19.422 7.125 1 88.38 146 ILE B N 1
ATOM 2211 C CA . ILE B 1 146 ? -25.109 18.938 8.336 1 88.38 146 ILE B CA 1
ATOM 2212 C C . ILE B 1 146 ? -24.812 19.891 9.492 1 88.38 146 ILE B C 1
ATOM 2214 O O . ILE B 1 146 ? -25.516 19.891 10.5 1 88.38 146 ILE B O 1
ATOM 2218 N N . LEU B 1 147 ? -23.672 20.562 9.398 1 80.5 147 LEU B N 1
ATOM 2219 C CA . LEU B 1 147 ? -23.344 21.547 10.43 1 80.5 147 LEU B CA 1
ATOM 2220 C C . LEU B 1 147 ? -24.266 22.75 10.336 1 80.5 147 LEU B C 1
ATOM 2222 O O . LEU B 1 147 ? -24.641 23.172 9.242 1 80.5 147 LEU B O 1
ATOM 2226 N N . PRO B 1 148 ? -24.828 23.188 11.633 1 73.56 148 PRO B N 1
ATOM 2227 C CA . PRO B 1 148 ? -25.766 24.312 11.68 1 73.56 148 PRO B CA 1
ATOM 2228 C C . PRO B 1 148 ? -25.156 25.609 11.156 1 73.56 148 PRO B C 1
ATOM 2230 O O . PRO B 1 148 ? -23.922 25.781 11.188 1 73.56 148 PRO B O 1
#

Foldseek 3Di:
DLLVLLDAAAAVVLQVLLQVLLVVLQVVLCLCDPVPPNHDHPPVQLVVCVVVVHHSVVSVLLSCLSHVLSVLSNQLHSQLVSLVSPLVSLVVVQVVQCVFPAAACPPVPTPHGHNVVSVVSNVSSVVCNVHGRHRNHVSVVVSVVVPD/DLLVLLDAAQAVVLQVLLQVLLVVLQVVLCLCDPVPPNHDHPPVQLVVCVVVVHHSVVSVLLSCLSHVLSVLSNQLHSQLVSLVSPLVSLVVVQVVQCVFPAAACPPVPTPHGHNVVSVVSNVSSVVCNVHGRHRNHVSVVVSVVVPD

Secondary structure (DSSP, 8-state):
-HHHHH-----HHHHHHHHHHHHHHHHHHHHHHH-GGG--HHHHHHHHHHHTT--HHHHHHHHHIIIIIHHHHHHTSSHHHHHHHHHHHHHHHHHHHGGG-SS--TTS-SSS--SHHHHHHHHHHHHHHHH---TT-HHHHHHHHH--/-HHHHH-----HHHHHHHHHHHHHHHHHHHHHHH--TT--HHHHHHHHHHHTT--HHHHHHHHHIIIIIHHHHHHTSSHHHHHHHHHHHHHHHHHHHGGG-SS--TTS-SSS--SHHHHHHHHHHHHHHHH---TT-HHHHHHHHH--

Solvent-accessible surface area (backbone atoms only — not comparable to full-atom values): 13762 Å² total; per-residue (Å²): 111,67,61,70,54,27,49,45,54,82,32,61,46,36,27,41,38,32,38,36,52,12,64,59,34,26,60,57,9,36,10,32,58,69,26,42,96,82,36,71,11,43,69,54,43,40,50,50,36,44,77,72,70,39,55,60,71,58,42,51,48,45,37,45,20,25,32,56,18,14,51,19,25,60,45,10,38,50,21,26,59,20,20,46,43,39,22,52,46,27,50,54,50,26,64,69,24,46,85,38,39,55,52,68,45,78,80,66,83,50,95,37,42,20,23,44,59,31,46,48,51,29,25,49,17,52,24,27,42,73,52,18,28,16,35,87,16,45,19,50,57,51,43,62,68,70,50,131,112,68,59,69,54,27,49,44,53,81,32,61,45,36,26,40,38,32,40,38,52,11,64,59,34,26,60,56,9,36,10,32,59,69,26,43,95,81,37,69,11,43,69,53,43,42,51,51,36,43,76,73,71,40,54,61,71,57,42,50,50,44,38,44,18,25,32,53,18,14,50,19,24,59,45,9,36,50,20,24,60,20,20,47,42,40,24,53,45,27,50,53,50,25,62,69,25,45,85,39,39,56,53,67,45,78,79,66,82,52,96,37,42,21,24,44,59,31,46,48,51,29,25,50,17,52,23,27,42,72,52,20,29,16,35,87,16,43,20,52,56,52,42,61,66,70,49,133

Organism: NCBI:txid2484979